Protein AF-A0A965PFV7-F1 (afdb_monomer)

Nearest PDB structures (foldseek):
  6iml-assembly1_A  TM=6.239E-01  e=1.309E-08  African swine fever virus
  3gde-assembly1_A  TM=6.828E-01  e=1.307E-04  Archaeoglobus fulgidus
  8w8e-assembly1_a  TM=5.952E-01  e=4.628E-03  Homo sapiens
  3s24-assembly4_D  TM=5.416E-01  e=4.337E-03  Homo sapiens
  7rpx-assembly1_E  TM=5.893E-01  e=1.306E-02  Saccharolobus solfataricus

Solvent-accessible surface area (backbone atoms only — not comparable to full-atom values): 10091 Å² total; per-residue (Å²): 130,90,64,82,32,76,62,31,58,31,81,46,93,63,64,78,74,38,78,93,38,67,87,36,51,34,28,73,27,70,46,44,45,54,38,38,34,34,65,79,80,70,46,37,20,28,67,79,71,44,78,31,94,59,28,69,61,49,50,73,55,50,76,77,55,74,56,79,45,43,27,42,32,29,32,34,35,31,78,77,36,76,64,18,36,69,16,38,30,39,70,50,51,39,28,93,93,60,72,47,35,40,74,63,37,46,64,45,47,61,88,41,52,61,57,55,95,76,51,62,56,66,36,66,26,16,64,42,81,56,60,63,94,45,43,69,62,54,49,54,49,38,58,61,65,28,76,84,45,66,51,52,41,36,35,34,39,32,49,75,41,51,71,54,62,31,82,45,75,90,56,60,25,84,67,24,30,32,44,67,69,128

pLDDT: mean 94.22, std 6.54, range [44.97, 98.62]

Radius of gyration: 15.33 Å; Cα contacts (8 Å, |Δi|>4): 385; chains: 1; bounding box: 36×34×39 Å

Structure (mmCIF, N/CA/C/O backbone):
data_AF-A0A965PFV7-F1
#
_entry.id   AF-A0A965PFV7-F1
#
loop_
_atom_site.group_PDB
_atom_site.id
_atom_site.type_symbol
_atom_site.label_atom_id
_atom_site.label_alt_id
_atom_site.label_comp_id
_atom_site.label_asym_id
_atom_site.label_entity_id
_atom_site.label_seq_id
_atom_site.pdbx_PDB_ins_code
_atom_site.Cartn_x
_atom_site.Cartn_y
_atom_site.Cartn_z
_atom_site.occupancy
_atom_site.B_iso_or_equiv
_atom_site.auth_seq_id
_atom_site.auth_comp_id
_atom_site.auth_asym_id
_atom_site.auth_atom_id
_atom_site.pdbx_PDB_model_num
ATOM 1 N N . MET A 1 1 ? -6.241 -18.961 19.028 1.00 44.97 1 MET A N 1
ATOM 2 C CA . MET A 1 1 ? -6.725 -17.889 18.129 1.00 44.97 1 MET A CA 1
ATOM 3 C C . MET A 1 1 ? -5.717 -17.769 16.989 1.00 44.97 1 MET A C 1
ATOM 5 O O . MET A 1 1 ? -4.533 -17.680 17.291 1.00 44.97 1 MET A O 1
ATOM 9 N N . LYS A 1 2 ? -6.118 -17.883 15.713 1.00 55.16 2 LYS A N 1
ATOM 10 C CA . LYS A 1 2 ? -5.177 -17.679 14.594 1.00 55.16 2 LYS A CA 1
ATOM 11 C C . LYS A 1 2 ? -4.779 -16.201 14.584 1.00 55.16 2 LYS A C 1
ATOM 13 O O . LYS A 1 2 ? -5.649 -15.350 14.452 1.00 55.16 2 LYS A O 1
ATOM 18 N N . SER A 1 3 ? -3.496 -15.910 14.784 1.00 67.50 3 SER A N 1
ATOM 19 C CA . SER A 1 3 ? -2.966 -14.553 14.655 1.00 67.50 3 SER A CA 1
ATOM 20 C C . SER A 1 3 ? -2.704 -14.284 13.175 1.00 67.50 3 SER A C 1
ATOM 22 O O . SER A 1 3 ? -1.904 -14.993 12.560 1.00 67.50 3 SER A O 1
ATOM 24 N N . TYR A 1 4 ? -3.418 -13.319 12.596 1.00 81.25 4 TYR A N 1
ATOM 25 C CA . TYR A 1 4 ? -3.224 -12.883 11.216 1.00 81.25 4 TYR A CA 1
ATOM 26 C C . TYR A 1 4 ? -2.336 -11.641 11.217 1.00 81.25 4 TYR A C 1
ATOM 28 O O . TYR A 1 4 ? -2.716 -10.606 11.762 1.00 81.25 4 TYR A O 1
ATOM 36 N N . TYR A 1 5 ? -1.153 -11.748 10.616 1.00 91.31 5 TYR A N 1
ATOM 37 C CA . TYR A 1 5 ? -0.241 -10.622 10.438 1.00 91.31 5 TYR A CA 1
ATOM 38 C C . TYR A 1 5 ? -0.268 -10.134 8.982 1.00 91.31 5 TYR A C 1
ATOM 40 O O . TYR A 1 5 ? -0.473 -10.951 8.073 1.00 91.31 5 TYR A O 1
ATOM 48 N N . PRO A 1 6 ? 0.008 -8.836 8.742 1.00 93.56 6 PRO A N 1
ATOM 49 C CA . PRO A 1 6 ? 0.091 -8.302 7.390 1.00 93.56 6 PRO A CA 1
ATOM 50 C C . PRO A 1 6 ? 1.177 -9.013 6.575 1.00 93.56 6 PRO A C 1
ATOM 52 O O . PRO A 1 6 ? 2.238 -9.376 7.099 1.00 93.56 6 PRO A O 1
ATOM 55 N N . ALA A 1 7 ? 0.919 -9.162 5.278 1.00 93.81 7 ALA A N 1
ATOM 56 C CA . ALA A 1 7 ? 1.841 -9.705 4.294 1.00 93.81 7 ALA A CA 1
ATOM 57 C C . ALA A 1 7 ? 3.144 -8.898 4.234 1.00 93.81 7 ALA A C 1
ATOM 59 O O . ALA A 1 7 ? 3.176 -7.677 4.426 1.00 93.81 7 ALA A O 1
ATOM 60 N N . ARG A 1 8 ? 4.246 -9.589 3.934 1.00 93.12 8 ARG A N 1
ATOM 61 C CA . ARG A 1 8 ? 5.587 -8.994 3.934 1.00 93.12 8 ARG A CA 1
ATOM 62 C C . ARG A 1 8 ? 6.316 -9.321 2.644 1.00 93.12 8 ARG A C 1
ATOM 64 O O . ARG A 1 8 ? 6.708 -10.469 2.476 1.00 93.12 8 ARG A O 1
ATOM 71 N N . PRO A 1 9 ? 6.569 -8.344 1.763 1.00 95.25 9 PRO A N 1
ATOM 72 C CA . PRO A 1 9 ? 7.237 -8.646 0.512 1.00 95.25 9 PRO A CA 1
ATOM 73 C C . PRO A 1 9 ? 8.691 -9.089 0.726 1.00 95.25 9 PRO A C 1
ATOM 75 O O . PRO A 1 9 ? 9.444 -8.466 1.498 1.00 95.25 9 PRO A O 1
ATOM 78 N N . VAL A 1 10 ? 9.091 -10.138 0.009 1.00 96.44 10 VAL A N 1
ATOM 79 C CA . VAL A 1 10 ? 10.487 -10.579 -0.118 1.00 96.44 10 VAL A CA 1
ATOM 80 C C . VAL A 1 10 ? 11.266 -9.619 -1.027 1.00 96.44 10 VAL A C 1
ATOM 82 O O . VAL A 1 10 ? 10.674 -8.867 -1.797 1.00 96.44 10 VAL A O 1
ATOM 85 N N . GLY A 1 11 ? 12.594 -9.563 -0.895 1.00 96.88 11 GLY A N 1
ATOM 86 C CA . GLY A 1 11 ? 13.428 -8.792 -1.823 1.00 96.88 11 GLY A CA 1
ATOM 87 C C . GLY A 1 11 ? 13.307 -9.336 -3.247 1.00 96.88 11 GLY A C 1
ATOM 88 O O . GLY A 1 11 ? 13.356 -10.546 -3.445 1.00 96.88 11 GLY A O 1
ATOM 89 N N . ALA A 1 12 ? 13.126 -8.447 -4.218 1.00 97.25 12 ALA A N 1
ATOM 90 C CA . ALA A 1 12 ? 13.073 -8.803 -5.627 1.00 97.25 12 ALA A CA 1
ATOM 91 C C . ALA A 1 12 ? 14.474 -9.142 -6.164 1.00 97.25 12 ALA A C 1
ATOM 93 O O . ALA A 1 12 ? 15.429 -8.418 -5.890 1.00 97.25 12 ALA A O 1
ATOM 94 N N . ALA A 1 13 ? 14.581 -10.221 -6.946 1.00 95.25 13 ALA A N 1
ATOM 95 C CA . ALA A 1 13 ? 15.816 -10.593 -7.647 1.00 95.25 13 ALA A CA 1
ATOM 96 C C . ALA A 1 13 ? 16.021 -9.803 -8.953 1.00 95.25 13 ALA A C 1
ATOM 98 O O . ALA A 1 13 ? 17.146 -9.605 -9.398 1.00 95.25 13 ALA A O 1
ATOM 99 N N . GLU A 1 14 ? 14.925 -9.331 -9.545 1.00 96.69 14 GLU A N 1
ATOM 100 C CA . GLU A 1 14 ? 14.906 -8.569 -10.791 1.00 96.69 14 GLU A CA 1
ATOM 101 C C . GLU A 1 14 ? 14.213 -7.220 -10.602 1.00 96.69 14 GLU A C 1
ATOM 103 O O . GLU A 1 14 ? 13.389 -7.051 -9.695 1.00 96.69 14 GLU A O 1
ATOM 108 N N . ALA A 1 15 ? 14.528 -6.271 -11.483 1.00 97.00 15 ALA A N 1
ATOM 109 C CA . ALA A 1 15 ? 13.918 -4.952 -11.466 1.00 97.00 15 ALA A CA 1
ATOM 110 C C . ALA A 1 15 ? 12.423 -5.004 -11.854 1.00 97.00 15 ALA A C 1
ATOM 112 O O . ALA A 1 15 ? 12.032 -5.853 -12.651 1.00 97.00 15 ALA A O 1
ATOM 113 N N . PRO A 1 1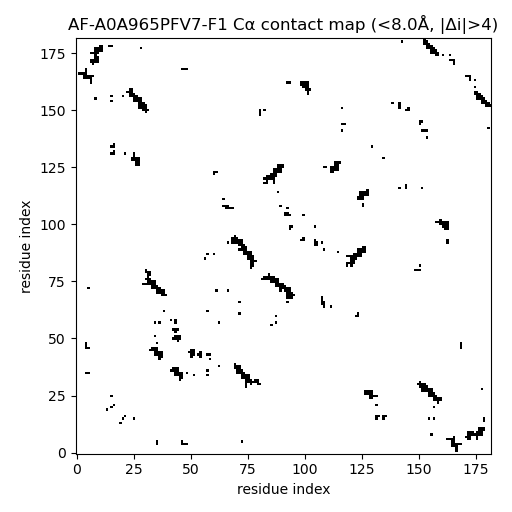6 ? 11.580 -4.067 -11.382 1.00 97.50 16 PRO A N 1
ATOM 114 C CA . PRO A 1 16 ? 10.126 -4.111 -11.601 1.00 97.50 16 PRO A CA 1
ATOM 115 C C . PRO A 1 16 ? 9.688 -4.009 -13.064 1.00 97.50 16 PRO A C 1
ATOM 117 O O . PRO A 1 16 ? 8.586 -4.419 -13.399 1.00 97.50 16 PRO A O 1
ATOM 120 N N . TRP A 1 17 ? 10.538 -3.457 -13.931 1.00 97.31 17 TRP A N 1
ATOM 121 C CA . TRP A 1 17 ? 10.307 -3.364 -15.376 1.00 97.31 17 TRP A CA 1
ATOM 122 C C . TRP A 1 17 ? 10.808 -4.589 -16.156 1.00 97.31 17 TRP A C 1
ATOM 124 O O . TRP A 1 17 ? 10.863 -4.530 -17.383 1.00 97.31 17 TRP A O 1
ATOM 134 N N . SER A 1 18 ? 11.241 -5.664 -15.489 1.00 97.56 18 SER A N 1
ATOM 135 C CA . SER A 1 18 ? 11.580 -6.913 -16.176 1.00 97.56 18 SER A CA 1
ATOM 136 C C . SER A 1 18 ? 10.322 -7.680 -16.595 1.00 97.56 18 SER A C 1
ATOM 138 O O . SER A 1 18 ? 9.226 -7.452 -16.068 1.00 97.56 18 SER A O 1
ATOM 140 N N . GLU A 1 19 ? 10.489 -8.604 -17.544 1.00 96.62 19 GLU A N 1
ATOM 141 C CA . GLU A 1 19 ? 9.408 -9.458 -18.055 1.00 96.62 19 GLU A CA 1
ATOM 142 C C . GLU A 1 19 ? 8.779 -10.321 -16.954 1.00 96.62 19 GLU A C 1
ATOM 144 O O . GLU A 1 19 ? 7.576 -10.575 -16.985 1.00 96.62 19 GLU A O 1
ATOM 149 N N . THR A 1 20 ? 9.559 -10.684 -15.927 1.00 96.94 20 THR A N 1
ATOM 150 C CA . THR A 1 20 ? 9.106 -11.435 -14.745 1.00 96.94 20 THR A CA 1
ATOM 151 C C . THR A 1 20 ? 7.887 -10.802 -14.067 1.00 96.94 20 THR A C 1
ATOM 153 O O . THR A 1 20 ? 7.053 -11.522 -13.512 1.00 96.94 20 THR A O 1
ATOM 156 N N . TYR A 1 21 ? 7.746 -9.472 -14.134 1.00 97.44 21 TYR A N 1
ATOM 157 C CA . TYR A 1 21 ? 6.660 -8.731 -13.485 1.00 97.44 21 TYR A CA 1
ATOM 158 C C . TYR A 1 21 ? 5.613 -8.156 -14.449 1.00 97.44 21 TYR A C 1
ATOM 160 O O . TYR A 1 21 ? 4.754 -7.405 -13.989 1.00 97.44 21 TYR A O 1
ATOM 168 N N . ASN A 1 22 ? 5.637 -8.493 -15.747 1.00 94.94 22 ASN A N 1
ATOM 169 C CA . ASN A 1 22 ? 4.693 -7.938 -16.737 1.00 94.94 22 ASN A CA 1
ATOM 170 C C . ASN A 1 22 ? 3.220 -8.101 -16.325 1.00 94.94 22 ASN A C 1
ATOM 172 O O . ASN A 1 22 ? 2.435 -7.166 -16.454 1.00 94.94 22 ASN A O 1
ATOM 176 N N . GLU A 1 23 ? 2.871 -9.267 -15.780 1.00 95.56 23 GLU A N 1
ATOM 177 C CA . GLU A 1 23 ? 1.499 -9.616 -15.380 1.00 95.56 23 GLU A CA 1
ATOM 178 C C . GLU A 1 23 ? 1.213 -9.363 -13.890 1.00 95.56 23 GLU A C 1
ATOM 180 O O . GLU A 1 23 ? 0.166 -9.743 -13.365 1.00 95.56 23 GLU A O 1
ATOM 185 N N . TRP A 1 24 ? 2.152 -8.755 -13.162 1.00 97.88 24 TRP A N 1
ATOM 186 C CA . TRP A 1 24 ? 1.990 -8.486 -11.736 1.00 97.88 24 TRP A CA 1
ATOM 187 C C . TRP A 1 24 ? 1.401 -7.093 -11.530 1.00 97.88 24 TRP A C 1
ATOM 189 O O . TRP A 1 24 ? 1.600 -6.168 -12.319 1.00 97.88 24 TRP A O 1
ATOM 199 N N . ALA A 1 25 ? 0.696 -6.903 -10.420 1.00 97.81 25 ALA A N 1
ATOM 200 C CA . ALA A 1 25 ? 0.342 -5.564 -9.989 1.00 97.81 25 ALA A CA 1
ATOM 201 C C . ALA A 1 25 ? 1.573 -4.875 -9.403 1.00 97.81 25 ALA A C 1
ATOM 203 O O . ALA A 1 25 ? 2.255 -5.442 -8.551 1.00 97.81 25 ALA A O 1
ATOM 204 N N . ILE A 1 26 ? 1.844 -3.651 -9.849 1.00 98.31 26 ILE A N 1
ATOM 205 C CA . ILE A 1 26 ? 3.011 -2.886 -9.416 1.00 98.31 26 ILE A CA 1
ATOM 206 C C . ILE A 1 26 ? 2.529 -1.584 -8.790 1.00 98.31 26 ILE A C 1
ATOM 208 O O . ILE A 1 26 ? 1.745 -0.841 -9.380 1.00 98.31 26 ILE A O 1
ATOM 212 N N . GLU A 1 27 ? 2.992 -1.337 -7.575 1.00 98.12 27 GLU A N 1
ATOM 213 C CA . GLU A 1 27 ? 2.626 -0.206 -6.730 1.00 98.12 27 GLU A CA 1
ATOM 214 C C . GLU A 1 27 ? 3.898 0.525 -6.284 1.00 98.12 27 GLU A C 1
ATOM 216 O O . GLU A 1 27 ? 4.944 -0.115 -6.105 1.00 98.12 27 GLU A O 1
ATOM 221 N N . PRO A 1 28 ? 3.852 1.848 -6.062 1.00 97.56 28 PRO A N 1
ATOM 222 C CA . PRO A 1 28 ? 4.952 2.531 -5.412 1.00 97.56 28 PRO A CA 1
ATOM 223 C C . PRO A 1 28 ? 5.051 2.091 -3.944 1.00 97.56 28 PRO A C 1
ATOM 225 O O . PRO A 1 28 ? 4.066 1.770 -3.283 1.00 97.56 28 PRO A O 1
ATOM 228 N N . LYS A 1 29 ? 6.269 2.062 -3.411 1.00 97.50 29 LYS A N 1
ATOM 229 C CA . LYS A 1 29 ? 6.542 1.671 -2.030 1.00 97.50 29 LYS A CA 1
ATOM 230 C C . LYS A 1 29 ? 6.717 2.921 -1.179 1.00 97.50 29 LYS A C 1
ATOM 232 O O . LYS A 1 29 ? 7.755 3.569 -1.250 1.00 97.50 29 LYS A O 1
ATOM 237 N N . ALA A 1 30 ? 5.720 3.255 -0.367 1.00 96.75 30 ALA A N 1
ATOM 238 C CA . ALA A 1 30 ? 5.824 4.361 0.582 1.00 96.75 30 ALA A CA 1
ATOM 239 C C . ALA A 1 30 ? 6.719 3.993 1.780 1.00 96.75 30 ALA A C 1
ATOM 241 O O . ALA A 1 30 ? 6.659 2.873 2.289 1.00 96.75 30 ALA A O 1
ATOM 242 N N . ASN A 1 31 ? 7.515 4.951 2.257 1.00 95.88 31 ASN A N 1
ATOM 243 C CA . ASN A 1 31 ? 8.363 4.836 3.446 1.00 95.88 31 ASN A CA 1
ATOM 244 C C . ASN A 1 31 ? 7.591 5.262 4.710 1.00 95.88 31 ASN A C 1
ATOM 246 O O . ASN A 1 31 ? 7.954 6.210 5.411 1.00 95.88 31 ASN A O 1
ATOM 250 N N . GLY A 1 32 ? 6.481 4.575 4.970 1.00 96.12 32 GLY A N 1
ATOM 251 C CA . GLY A 1 32 ? 5.621 4.801 6.126 1.00 96.12 32 GLY A CA 1
ATOM 252 C C . GLY A 1 32 ? 5.925 3.879 7.307 1.00 96.12 32 GLY A C 1
ATOM 253 O O . GLY A 1 32 ? 6.939 3.167 7.376 1.00 96.12 32 GLY A O 1
ATOM 254 N N . TRP A 1 33 ? 5.034 3.926 8.293 1.00 97.19 33 TRP A N 1
ATOM 255 C CA . TRP A 1 33 ? 4.893 2.885 9.301 1.00 97.19 33 TRP A CA 1
ATOM 256 C C . TRP A 1 33 ? 3.707 1.995 8.950 1.00 97.19 33 TRP A C 1
ATOM 258 O O . TRP A 1 33 ? 2.572 2.452 8.873 1.00 97.19 33 TRP A O 1
ATOM 268 N N . ARG A 1 34 ? 3.966 0.698 8.818 1.00 96.94 34 ARG A N 1
ATOM 269 C CA . ARG A 1 34 ? 2.939 -0.296 8.519 1.00 96.94 34 ARG A CA 1
ATOM 270 C C . ARG A 1 34 ? 1.900 -0.409 9.642 1.00 96.94 34 ARG A C 1
ATOM 272 O O . ARG A 1 34 ? 2.259 -0.766 10.772 1.00 96.94 34 ARG A O 1
ATOM 279 N N . GLY A 1 35 ? 0.636 -0.184 9.298 1.00 96.88 35 GLY A N 1
ATOM 280 C CA . GLY A 1 35 ? -0.538 -0.379 10.144 1.00 96.88 35 GLY A CA 1
ATOM 281 C C . GLY A 1 35 ? -1.409 -1.543 9.663 1.00 96.88 35 GLY A C 1
ATOM 282 O O . GLY A 1 35 ? -1.443 -1.862 8.477 1.00 96.88 35 GLY A O 1
ATOM 283 N N . TRP A 1 36 ? -2.089 -2.190 10.607 1.00 96.38 36 TRP A N 1
ATOM 284 C CA . TRP A 1 36 ? -2.973 -3.331 10.380 1.00 96.38 36 TRP A CA 1
ATOM 285 C C . TRP A 1 36 ? -4.243 -3.165 11.209 1.00 96.38 36 TRP A C 1
ATOM 287 O O . TRP A 1 36 ? -4.196 -3.264 12.434 1.00 96.38 36 TRP A O 1
ATOM 297 N N . PHE A 1 37 ? -5.360 -2.848 10.564 1.00 96.56 37 PHE A N 1
ATOM 298 C CA . PHE A 1 37 ? -6.605 -2.512 11.247 1.00 96.56 37 PHE A CA 1
ATOM 299 C C . PHE A 1 37 ? -7.603 -3.661 11.168 1.00 96.56 37 PHE A C 1
ATOM 301 O O . PHE A 1 37 ? -8.002 -4.035 10.071 1.00 96.56 37 PHE A O 1
ATOM 308 N N . ASP A 1 38 ? -8.012 -4.207 12.311 1.00 95.12 38 ASP A N 1
ATOM 309 C CA . ASP A 1 38 ? -9.105 -5.175 12.403 1.00 95.12 38 ASP A CA 1
ATOM 310 C C . ASP A 1 38 ? -10.425 -4.425 12.601 1.00 95.12 38 ASP A C 1
ATOM 312 O O . ASP A 1 38 ? -10.722 -3.957 13.702 1.00 95.12 38 ASP A O 1
ATOM 316 N N . GLN A 1 39 ? -11.214 -4.307 11.533 1.00 94.50 39 GLN A N 1
ATOM 317 C CA . GLN A 1 39 ? -12.501 -3.613 11.558 1.00 94.50 39 GLN A CA 1
ATOM 318 C C . GLN A 1 39 ? -13.526 -4.323 12.446 1.00 94.50 39 GLN A C 1
ATOM 320 O O . GLN A 1 39 ? -14.400 -3.668 13.006 1.00 94.50 39 GLN A O 1
ATOM 325 N N . LYS A 1 40 ? -13.429 -5.652 12.588 1.00 93.06 40 LYS A N 1
ATOM 326 C CA . LYS A 1 40 ? -14.391 -6.440 13.369 1.00 93.06 40 LYS A CA 1
ATOM 327 C C . LYS A 1 40 ? -14.210 -6.210 14.864 1.00 93.06 40 LYS A C 1
ATOM 329 O O . LYS A 1 40 ? -15.186 -6.011 15.576 1.00 93.06 40 LYS A O 1
ATOM 334 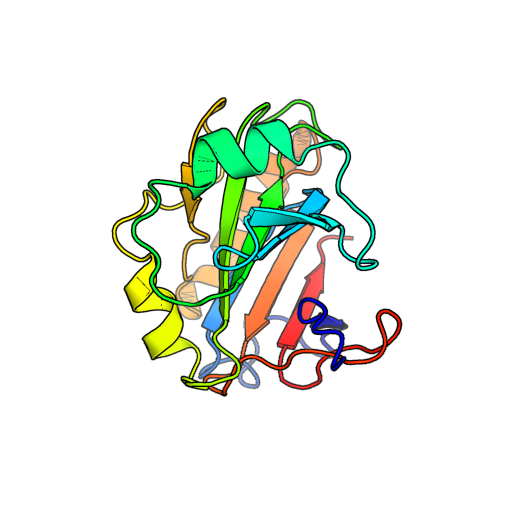N N . GLU A 1 41 ? -12.965 -6.269 15.325 1.00 91.62 41 GLU A N 1
ATOM 335 C CA . GLU A 1 41 ? -12.640 -6.080 16.744 1.00 91.62 41 GLU A CA 1
ATOM 336 C C . GLU A 1 41 ? -12.478 -4.597 17.100 1.00 91.62 41 GLU A C 1
ATOM 338 O O . GLU A 1 41 ? -12.448 -4.244 18.275 1.00 91.62 41 GLU A O 1
ATOM 343 N N . GLY A 1 42 ? -12.337 -3.729 16.092 1.00 91.38 42 GLY A N 1
ATOM 344 C CA . GLY A 1 42 ? -11.996 -2.330 16.293 1.00 91.38 42 GLY A CA 1
ATOM 345 C C . GLY A 1 42 ? -10.655 -2.212 17.007 1.00 91.38 42 GLY A C 1
ATOM 346 O O . GLY A 1 42 ? -10.577 -1.577 18.052 1.00 91.38 42 GLY A O 1
ATOM 347 N N . ILE A 1 43 ? -9.605 -2.854 16.481 1.00 93.75 43 ILE A N 1
ATOM 348 C CA . ILE A 1 43 ? -8.246 -2.791 17.041 1.00 93.75 43 ILE A CA 1
ATOM 349 C C . ILE A 1 43 ? -7.241 -2.521 15.923 1.00 93.75 43 ILE A C 1
ATOM 351 O O . ILE A 1 43 ? -7.259 -3.162 14.873 1.00 93.75 43 ILE A O 1
ATOM 355 N N . ALA A 1 44 ? -6.323 -1.587 16.170 1.00 96.00 44 ALA A N 1
ATOM 356 C CA . ALA A 1 44 ? -5.240 -1.266 15.253 1.00 96.00 44 ALA A CA 1
ATOM 357 C C . ALA A 1 44 ? -3.898 -1.796 15.774 1.00 96.00 44 ALA A C 1
ATOM 359 O O . ALA A 1 44 ? -3.461 -1.480 16.885 1.00 96.00 44 ALA A O 1
ATOM 360 N N . TYR A 1 45 ? -3.219 -2.573 14.940 1.00 95.69 45 TYR A N 1
ATOM 361 C CA . TYR A 1 45 ? -1.938 -3.194 15.230 1.00 95.69 45 TYR A CA 1
ATOM 362 C C . TYR A 1 45 ? -0.827 -2.613 14.356 1.00 95.69 45 TYR A C 1
ATOM 364 O O . TYR A 1 45 ? -1.048 -2.116 13.253 1.00 95.69 45 TYR A O 1
ATOM 372 N N . ASN A 1 46 ? 0.407 -2.707 14.839 1.00 94.62 46 ASN A N 1
ATOM 373 C CA . ASN A 1 46 ? 1.595 -2.511 14.019 1.00 94.62 46 ASN A CA 1
ATOM 374 C C . ASN A 1 46 ? 1.971 -3.811 13.287 1.00 94.62 46 ASN A C 1
ATOM 376 O O . ASN A 1 46 ? 1.428 -4.887 13.543 1.00 94.62 46 ASN A O 1
ATOM 380 N N . ARG A 1 47 ? 2.998 -3.748 12.434 1.00 91.44 47 ARG A N 1
ATOM 381 C CA . ARG A 1 47 ? 3.525 -4.920 11.705 1.00 91.44 47 ARG A CA 1
ATOM 382 C C . ARG A 1 47 ? 3.939 -6.127 12.561 1.00 91.44 47 ARG A C 1
ATOM 384 O O . ARG A 1 47 ? 4.194 -7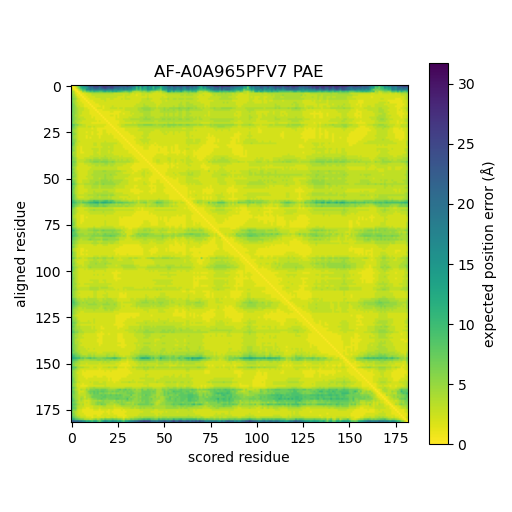.187 11.994 1.00 91.44 47 ARG A O 1
ATOM 391 N N . HIS A 1 48 ? 4.114 -5.981 13.875 1.00 90.81 48 HIS A N 1
ATOM 392 C CA . HIS A 1 48 ? 4.484 -7.065 14.799 1.00 90.81 48 HIS A CA 1
ATOM 393 C C . HIS A 1 48 ? 3.263 -7.640 15.539 1.00 90.81 48 HIS A C 1
ATOM 395 O O . HIS A 1 48 ? 3.438 -8.479 16.418 1.00 90.81 48 HIS A O 1
ATOM 401 N N . GLY A 1 49 ? 2.047 -7.185 15.210 1.00 90.56 49 GLY A N 1
ATOM 402 C CA . GLY A 1 49 ? 0.796 -7.565 15.875 1.00 90.56 49 GLY A CA 1
ATOM 403 C C . GLY A 1 49 ? 0.655 -7.026 17.296 1.00 90.56 49 GLY A C 1
ATOM 404 O O . GLY A 1 49 ? -0.137 -7.547 18.072 1.00 90.56 49 GLY A O 1
ATOM 405 N N . LYS A 1 50 ? 1.427 -5.997 17.663 1.00 93.06 50 LYS A N 1
ATOM 406 C CA . LYS A 1 50 ? 1.211 -5.241 18.906 1.00 93.06 50 LYS A CA 1
ATOM 407 C C . LYS A 1 50 ? 0.279 -4.071 18.617 1.00 93.06 50 LYS A C 1
ATOM 409 O O . LYS A 1 50 ? 0.292 -3.578 17.492 1.00 93.06 50 LYS A O 1
ATOM 414 N N . ILE A 1 51 ? -0.463 -3.596 19.617 1.00 95.12 51 ILE A N 1
ATOM 415 C CA . ILE A 1 51 ? -1.289 -2.384 19.483 1.00 95.12 51 ILE A CA 1
ATOM 416 C C . ILE A 1 51 ? -0.415 -1.233 18.966 1.00 95.12 51 ILE A C 1
ATOM 418 O O . ILE A 1 51 ? 0.687 -0.998 19.472 1.00 95.12 51 ILE A O 1
ATOM 422 N N . ALA A 1 52 ? -0.875 -0.560 17.913 1.00 95.25 52 ALA A N 1
ATOM 423 C CA . ALA A 1 52 ? -0.153 0.553 17.314 1.00 95.25 52 ALA A CA 1
ATOM 424 C C . ALA A 1 52 ? -0.279 1.814 18.181 1.00 95.25 52 ALA A C 1
ATOM 426 O O . ALA A 1 52 ? -1.374 2.185 18.592 1.00 95.25 52 ALA A O 1
ATOM 427 N N . SER A 1 53 ? 0.821 2.545 18.374 1.00 95.69 53 SER A N 1
ATOM 428 C CA . SER A 1 53 ? 0.800 3.890 18.981 1.00 95.69 53 SER A CA 1
ATOM 429 C C . SER A 1 53 ? -0.070 4.876 18.195 1.00 95.69 53 SER A C 1
ATOM 431 O O . SER A 1 53 ? -0.629 5.809 18.756 1.00 95.69 53 SER A O 1
ATOM 433 N N . ASN A 1 54 ? -0.198 4.651 16.888 1.00 95.38 54 ASN A N 1
ATOM 434 C CA . ASN A 1 54 ? -0.980 5.462 15.961 1.00 95.38 54 ASN A CA 1
ATOM 435 C C . ASN A 1 54 ? -2.411 4.93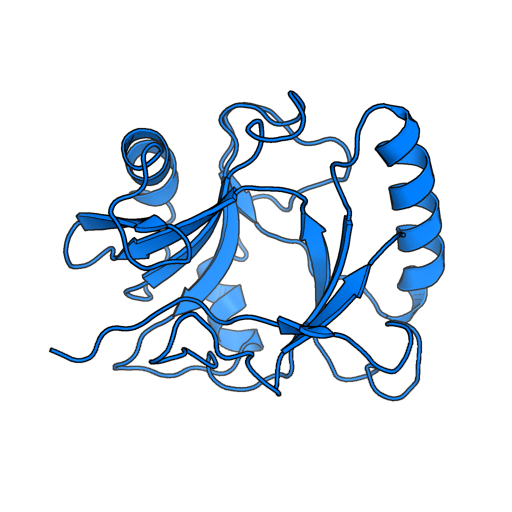4 15.774 1.00 95.38 54 ASN A C 1
ATOM 437 O O . ASN A 1 54 ? -3.088 5.347 14.834 1.00 95.38 54 ASN A O 1
ATOM 441 N N . ALA A 1 55 ? -2.876 4.030 16.644 1.00 96.31 55 ALA A N 1
ATOM 442 C CA . ALA A 1 55 ? -4.220 3.477 16.556 1.00 96.31 55 ALA A CA 1
ATOM 443 C C . ALA A 1 55 ? -5.313 4.559 16.457 1.00 96.31 55 ALA A C 1
ATOM 445 O O . ALA A 1 55 ? -6.130 4.430 15.549 1.00 96.31 55 ALA A O 1
ATOM 446 N N . PRO A 1 56 ? -5.310 5.656 17.252 1.00 96.31 56 PRO A N 1
ATOM 447 C CA . PRO A 1 56 ? -6.326 6.708 17.131 1.00 96.31 56 PRO A CA 1
ATOM 448 C C . PRO A 1 56 ? -6.462 7.281 15.714 1.00 96.31 56 PRO A C 1
ATOM 450 O O . PRO A 1 56 ? -7.574 7.394 15.208 1.00 96.31 56 PRO A O 1
ATOM 453 N N . LEU A 1 57 ? -5.338 7.548 15.039 1.00 96.94 57 LEU A N 1
ATOM 454 C CA . LEU A 1 57 ? -5.333 8.042 13.658 1.00 96.94 57 LEU A CA 1
ATOM 455 C C . LEU A 1 57 ? -5.894 6.998 12.680 1.00 96.94 57 LEU A C 1
ATOM 457 O O . LEU A 1 57 ? -6.619 7.346 11.751 1.00 96.94 57 LEU A O 1
ATOM 461 N N . MET A 1 58 ? -5.570 5.716 12.888 1.00 97.44 58 MET A N 1
ATOM 462 C CA . MET A 1 58 ? -6.119 4.625 12.080 1.00 97.44 58 MET A CA 1
ATOM 463 C C . MET A 1 58 ? -7.636 4.536 12.216 1.00 97.44 58 MET A C 1
ATOM 465 O O . MET A 1 58 ? -8.310 4.473 11.196 1.00 97.44 58 MET A O 1
ATOM 469 N N . PHE A 1 59 ? -8.179 4.598 13.433 1.00 95.75 59 PHE A N 1
ATOM 470 C CA . PHE A 1 59 ? -9.631 4.640 13.629 1.00 95.75 59 PHE A CA 1
ATOM 471 C C . PHE A 1 59 ? -10.256 5.846 12.932 1.00 95.75 59 PHE A C 1
ATOM 473 O O . PHE A 1 59 ? -11.192 5.680 12.157 1.00 95.75 59 PHE A O 1
ATOM 480 N N . GLU A 1 60 ? -9.714 7.042 13.174 1.00 94.94 60 GLU A N 1
ATOM 481 C CA . GLU A 1 60 ? -10.240 8.295 12.631 1.00 94.94 60 GLU A CA 1
ATOM 482 C C . GLU A 1 60 ? -10.306 8.278 11.097 1.00 94.94 60 GLU A C 1
ATOM 484 O O . GLU A 1 60 ? -11.274 8.760 10.515 1.00 94.94 60 GLU A O 1
ATOM 489 N N . ARG A 1 61 ? -9.287 7.719 10.431 1.00 95.75 61 ARG A N 1
ATOM 490 C CA . ARG A 1 61 ? -9.217 7.679 8.964 1.00 95.75 61 ARG A CA 1
ATOM 491 C C . ARG A 1 61 ? -9.898 6.462 8.341 1.00 95.75 61 ARG A C 1
ATOM 493 O O . ARG A 1 61 ? -10.405 6.591 7.237 1.00 95.75 61 ARG A O 1
ATOM 500 N N . LEU A 1 62 ? -9.887 5.292 8.982 1.00 96.50 62 LEU A N 1
ATOM 501 C CA . LEU A 1 62 ? -10.324 4.037 8.351 1.00 96.50 62 LEU A CA 1
ATOM 502 C C . LEU A 1 62 ? -11.760 3.631 8.687 1.00 96.50 62 LEU A C 1
ATOM 504 O O . LEU A 1 62 ? -12.357 2.899 7.903 1.00 96.50 62 LEU A O 1
ATOM 508 N N . ALA A 1 63 ? -12.340 4.107 9.795 1.00 87.62 63 ALA A N 1
ATOM 509 C CA . ALA A 1 63 ? -13.676 3.680 10.227 1.00 87.62 63 ALA A CA 1
ATOM 510 C C . ALA A 1 63 ? -14.784 3.964 9.194 1.00 87.62 63 ALA A C 1
ATOM 512 O O . ALA A 1 63 ? -15.801 3.276 9.172 1.00 87.62 63 ALA A O 1
ATOM 513 N N . THR A 1 64 ? -14.590 4.961 8.328 1.00 83.00 64 THR A N 1
ATOM 514 C CA . THR A 1 64 ? -15.547 5.370 7.289 1.00 83.00 64 THR A CA 1
ATOM 515 C C . THR A 1 64 ? -15.062 5.069 5.870 1.00 83.00 64 THR A C 1
ATOM 517 O O . THR A 1 64 ? -15.677 5.519 4.908 1.00 83.00 64 THR A O 1
ATOM 520 N N . ALA A 1 65 ? -13.991 4.281 5.712 1.00 91.94 65 ALA A N 1
ATOM 521 C CA . ALA A 1 65 ? -13.380 4.013 4.408 1.00 91.94 65 ALA A CA 1
ATOM 522 C C . ALA A 1 65 ? -14.263 3.180 3.456 1.00 91.94 65 ALA A C 1
ATOM 524 O O . ALA A 1 65 ? -13.943 3.064 2.278 1.00 91.94 65 ALA A O 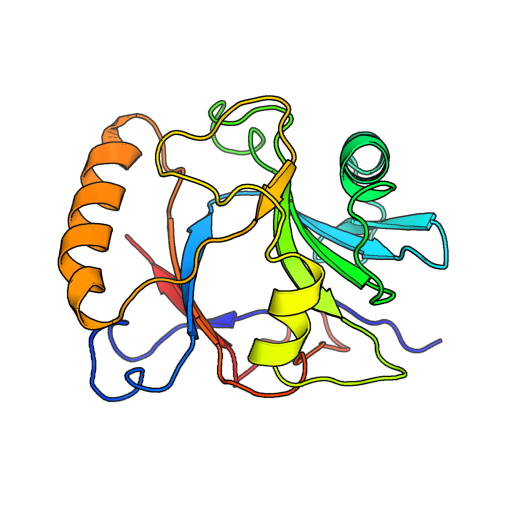1
ATOM 525 N N . GLY A 1 66 ? -15.349 2.569 3.948 1.00 92.94 66 GLY A N 1
ATOM 526 C CA . GLY A 1 66 ? -16.270 1.762 3.135 1.00 92.94 66 GLY A CA 1
ATOM 527 C C . GLY A 1 66 ? -15.716 0.400 2.689 1.00 92.94 66 GLY A C 1
ATOM 528 O O . GLY A 1 66 ? -16.379 -0.314 1.935 1.00 92.94 66 GLY A O 1
ATOM 529 N N . ILE A 1 67 ? -14.529 0.019 3.170 1.00 96.94 67 ILE A N 1
ATOM 530 C CA . ILE A 1 67 ? -13.877 -1.261 2.872 1.00 96.94 67 ILE A CA 1
ATOM 531 C C . ILE A 1 67 ? -14.611 -2.382 3.612 1.00 96.94 67 ILE A C 1
ATOM 533 O O . ILE A 1 67 ? -14.862 -2.280 4.811 1.00 96.94 67 ILE A O 1
ATOM 537 N N . LYS A 1 68 ? -14.952 -3.465 2.908 1.00 95.75 68 LYS A N 1
ATOM 538 C CA . LYS A 1 68 ? -15.798 -4.545 3.451 1.00 95.75 68 LYS A CA 1
ATOM 539 C C . LYS A 1 68 ? -14.993 -5.649 4.129 1.00 95.75 68 LYS A C 1
ATOM 541 O O . LYS A 1 68 ? -15.497 -6.297 5.040 1.00 95.75 68 LYS A O 1
ATOM 546 N N . SER A 1 69 ? -13.767 -5.876 3.672 1.00 96.56 69 SER A N 1
ATOM 547 C CA . SER A 1 69 ? -12.855 -6.869 4.232 1.00 96.56 69 SER A CA 1
ATOM 548 C C . SER A 1 69 ? -12.570 -6.603 5.707 1.00 96.56 69 SER A C 1
ATOM 550 O O . SER A 1 69 ? -12.341 -5.460 6.095 1.00 96.56 69 SER A O 1
ATOM 552 N N . ARG A 1 70 ? -12.502 -7.653 6.531 1.00 95.69 70 ARG A N 1
ATOM 553 C CA . ARG A 1 70 ? -12.237 -7.520 7.974 1.00 95.69 70 ARG A CA 1
ATOM 554 C C . ARG A 1 70 ? -10.987 -6.697 8.287 1.00 95.69 70 ARG A C 1
ATOM 556 O O . ARG A 1 70 ? -11.016 -5.886 9.206 1.00 95.69 70 ARG A O 1
ATOM 563 N N . PHE A 1 71 ? -9.895 -6.932 7.572 1.00 96.69 71 PHE A N 1
ATOM 564 C CA . PHE A 1 71 ? -8.628 -6.266 7.822 1.00 96.69 71 PHE A CA 1
ATOM 565 C C . PHE A 1 71 ? -8.321 -5.225 6.751 1.00 96.69 71 PHE A C 1
ATOM 567 O O . PHE A 1 71 ? -8.437 -5.504 5.557 1.00 96.69 71 PHE A O 1
ATOM 574 N N . ILE A 1 72 ? -7.861 -4.053 7.188 1.00 97.94 72 ILE A N 1
ATOM 575 C CA . ILE A 1 72 ? -7.303 -3.020 6.315 1.00 97.94 72 ILE A CA 1
ATOM 576 C C . ILE A 1 72 ? -5.799 -2.937 6.550 1.00 97.94 72 ILE A C 1
ATOM 578 O O . ILE A 1 72 ? -5.322 -2.807 7.681 1.00 97.94 72 ILE A O 1
ATOM 582 N N . ASP A 1 73 ? -5.061 -2.994 5.452 1.00 97.94 73 ASP A N 1
ATOM 583 C CA . ASP A 1 73 ? -3.615 -2.920 5.418 1.00 97.94 73 ASP A CA 1
ATOM 584 C C . ASP A 1 73 ? -3.187 -1.534 4.943 1.00 97.94 73 ASP A C 1
ATOM 586 O O . ASP A 1 73 ? -3.631 -1.078 3.885 1.00 97.94 73 ASP A O 1
ATOM 590 N N . CYS A 1 74 ? -2.339 -0.837 5.701 1.00 98.31 74 CYS A N 1
ATOM 591 C CA . CYS A 1 74 ? -2.022 0.556 5.390 1.00 98.31 74 CYS A CA 1
ATOM 592 C C . CYS A 1 74 ? -0.584 0.969 5.721 1.00 98.31 74 CYS A C 1
ATOM 594 O O . CYS A 1 74 ? 0.084 0.382 6.572 1.00 98.31 74 CYS A O 1
ATOM 596 N N . GLU A 1 75 ? -0.121 2.042 5.087 1.00 98.19 75 GLU A N 1
ATOM 597 C CA . GLU A 1 75 ? 1.074 2.787 5.485 1.00 98.19 75 GLU A CA 1
ATOM 598 C C . GLU A 1 75 ? 0.663 4.106 6.147 1.00 98.19 75 GLU A C 1
ATOM 600 O O . GLU A 1 75 ? -0.139 4.872 5.611 1.00 98.19 75 GLU A O 1
ATOM 605 N N . ILE A 1 76 ? 1.214 4.363 7.330 1.00 98.12 76 ILE A N 1
ATOM 606 C CA . ILE A 1 76 ? 1.009 5.584 8.108 1.00 98.12 76 ILE A CA 1
ATOM 607 C C . ILE A 1 76 ? 2.170 6.529 7.802 1.00 98.12 76 ILE A C 1
ATOM 609 O O . ILE A 1 76 ? 3.332 6.220 8.089 1.00 98.12 76 ILE A O 1
ATOM 613 N N . MET A 1 77 ? 1.858 7.675 7.209 1.00 97.75 77 MET A N 1
ATOM 614 C CA . MET A 1 77 ? 2.840 8.643 6.724 1.00 97.75 77 MET A CA 1
ATOM 615 C C . MET A 1 77 ? 3.183 9.683 7.803 1.00 97.75 77 MET A C 1
ATOM 617 O O . MET A 1 77 ? 2.521 9.773 8.837 1.00 97.75 77 MET A O 1
ATOM 621 N N . GLY A 1 78 ? 4.264 10.446 7.611 1.00 94.00 78 GLY A N 1
ATOM 622 C CA . GLY A 1 78 ? 4.695 11.470 8.575 1.00 94.00 78 GLY A CA 1
ATOM 623 C C . GLY A 1 78 ? 5.636 10.997 9.690 1.00 94.00 78 GLY A C 1
ATOM 624 O O . GLY A 1 78 ? 6.190 11.825 10.408 1.00 94.00 78 GLY A O 1
ATOM 625 N N . MET A 1 79 ? 5.811 9.681 9.864 1.00 91.75 79 MET A N 1
ATOM 626 C CA . MET A 1 79 ? 6.557 9.116 11.003 1.00 91.75 79 MET A CA 1
ATOM 627 C C . MET A 1 79 ? 8.073 9.028 10.783 1.00 91.75 79 MET A C 1
ATOM 629 O O . MET A 1 79 ? 8.833 8.998 11.748 1.00 91.75 79 MET A O 1
ATOM 633 N N . ARG A 1 80 ? 8.515 8.924 9.525 1.00 92.19 80 ARG A N 1
ATOM 634 C CA . ARG A 1 80 ? 9.941 8.877 9.144 1.00 92.19 80 ARG A CA 1
ATOM 635 C C . ARG A 1 80 ? 10.367 10.191 8.517 1.00 92.19 80 ARG A C 1
ATOM 637 O O . ARG A 1 80 ? 11.305 10.824 8.978 1.00 92.19 80 ARG A O 1
ATOM 644 N N . GLU A 1 81 ? 9.603 10.605 7.517 1.00 91.56 81 GLU A N 1
ATOM 645 C CA . GLU A 1 81 ? 9.681 11.917 6.893 1.00 91.56 81 GLU A CA 1
ATOM 646 C C . GLU A 1 81 ? 8.494 12.748 7.366 1.00 91.56 81 GLU A C 1
ATOM 648 O O . GLU A 1 81 ? 7.386 12.224 7.432 1.00 91.56 81 GLU A O 1
ATOM 653 N N . LYS A 1 82 ? 8.670 14.048 7.626 1.00 90.44 82 LYS A N 1
ATOM 654 C CA . LYS A 1 82 ? 7.556 14.935 8.032 1.00 90.44 82 LYS A CA 1
ATOM 655 C C . LYS A 1 82 ? 6.516 15.168 6.916 1.00 90.44 82 LYS A C 1
ATOM 657 O O . LYS A 1 82 ? 5.499 15.820 7.144 1.00 90.44 82 LYS A O 1
ATOM 662 N N . ARG A 1 83 ? 6.759 14.656 5.703 1.00 92.25 83 ARG A N 1
ATOM 663 C CA . ARG A 1 83 ? 5.858 14.755 4.544 1.00 92.25 83 ARG A CA 1
ATOM 664 C C . ARG A 1 83 ? 4.665 13.808 4.702 1.00 92.25 83 ARG A C 1
ATOM 666 O O . ARG A 1 83 ? 4.826 12.655 5.095 1.00 92.25 83 ARG A O 1
ATOM 673 N N . GLY A 1 84 ? 3.467 14.300 4.377 1.00 93.81 84 GLY A N 1
ATOM 674 C CA . GLY A 1 84 ? 2.224 13.536 4.526 1.00 93.81 84 GLY A CA 1
ATOM 675 C C . GLY A 1 84 ? 1.838 13.262 5.985 1.00 93.81 84 GLY A C 1
ATOM 676 O O . GLY A 1 84 ? 1.248 12.227 6.271 1.00 93.81 84 GLY A O 1
ATOM 677 N N . LEU A 1 85 ? 2.197 14.139 6.930 1.00 95.94 85 LEU A N 1
ATOM 678 C CA . LEU A 1 85 ? 1.803 13.974 8.332 1.00 95.94 85 LEU A CA 1
ATOM 679 C C . LEU A 1 85 ? 0.279 13.836 8.470 1.00 95.94 85 LEU A C 1
ATOM 681 O O . LEU A 1 85 ? -0.478 14.557 7.822 1.00 95.94 85 LEU A O 1
ATOM 685 N N . GLY A 1 86 ? -0.156 12.884 9.300 1.00 96.44 86 GLY A N 1
ATOM 686 C CA . GLY A 1 86 ? -1.575 12.588 9.515 1.00 96.44 86 GLY A CA 1
ATOM 687 C C . GLY A 1 86 ? -2.248 11.839 8.360 1.00 96.44 86 GLY A C 1
ATOM 688 O O . GLY A 1 86 ? -3.465 11.668 8.381 1.00 96.44 86 GLY A O 1
ATOM 689 N N . THR A 1 87 ? -1.489 11.397 7.354 1.00 97.88 87 THR A N 1
ATOM 690 C CA . THR A 1 87 ? -2.031 10.678 6.198 1.00 97.88 87 THR A CA 1
ATOM 691 C C . THR A 1 87 ? -1.868 9.173 6.338 1.00 97.88 87 THR A C 1
ATOM 693 O O . THR A 1 87 ? -0.812 8.677 6.737 1.00 97.88 87 THR A O 1
ATOM 696 N N . ILE A 1 88 ? -2.918 8.445 5.964 1.00 98.50 88 ILE A N 1
ATOM 697 C CA . ILE A 1 88 ? -2.913 6.990 5.823 1.00 98.50 88 ILE A CA 1
ATOM 698 C C . ILE A 1 88 ? -3.085 6.646 4.350 1.00 98.50 88 ILE A C 1
ATOM 700 O O . ILE A 1 88 ? -3.984 7.162 3.689 1.00 98.50 88 ILE A O 1
ATOM 704 N N . ILE A 1 89 ? -2.234 5.753 3.850 1.00 98.62 89 ILE A N 1
ATOM 705 C CA . ILE A 1 89 ? -2.357 5.173 2.516 1.00 98.62 89 ILE A CA 1
ATOM 706 C C . ILE A 1 89 ? -2.809 3.722 2.676 1.00 98.62 89 ILE A C 1
ATOM 708 O O . ILE A 1 89 ? -2.063 2.901 3.207 1.00 98.62 89 ILE A O 1
ATOM 712 N N . VAL A 1 90 ? -4.015 3.392 2.219 1.00 98.62 90 VAL A N 1
ATOM 713 C CA . VAL A 1 90 ? -4.491 2.008 2.110 1.00 98.62 90 VAL A CA 1
ATOM 714 C C . VAL A 1 90 ? -3.687 1.304 1.026 1.00 98.62 90 VAL A C 1
ATOM 716 O O . VAL A 1 90 ? -3.596 1.786 -0.105 1.00 98.62 90 VAL A O 1
ATOM 719 N N . ILE A 1 91 ? -3.087 0.171 1.372 1.00 98.38 91 ILE A N 1
ATOM 720 C CA . ILE A 1 91 ? -2.242 -0.609 0.461 1.00 98.38 91 ILE A CA 1
ATOM 721 C C . ILE A 1 91 ? -2.841 -1.973 0.129 1.00 98.38 91 ILE A C 1
ATOM 723 O O . ILE A 1 91 ? -2.427 -2.580 -0.853 1.00 98.38 91 ILE A O 1
ATOM 727 N N . ASP A 1 92 ? -3.771 -2.481 0.937 1.00 98.19 92 ASP A N 1
ATOM 728 C CA . ASP A 1 92 ? -4.535 -3.693 0.644 1.00 98.19 92 ASP A CA 1
ATOM 729 C C . ASP A 1 92 ? -5.708 -3.847 1.629 1.00 98.19 92 ASP A C 1
ATOM 731 O O . ASP A 1 92 ? -5.837 -3.105 2.606 1.00 98.19 92 ASP A O 1
ATOM 735 N N . ALA A 1 93 ? -6.530 -4.863 1.392 1.00 96.94 93 ALA A N 1
ATOM 736 C CA . ALA A 1 93 ? -7.606 -5.286 2.276 1.00 96.94 93 ALA A CA 1
ATOM 737 C C . ALA A 1 93 ? -7.599 -6.820 2.367 1.00 96.94 93 ALA A C 1
ATOM 739 O O . ALA A 1 93 ? -7.169 -7.484 1.427 1.00 96.94 93 ALA A O 1
ATOM 740 N N . PHE A 1 94 ? -8.019 -7.406 3.487 1.00 94.19 94 PHE A N 1
ATOM 741 C CA . PHE A 1 94 ? -7.976 -8.856 3.691 1.00 94.19 94 PHE A CA 1
ATOM 742 C C . PHE A 1 94 ? -9.163 -9.366 4.502 1.00 94.19 94 PHE A C 1
ATOM 744 O O . PHE A 1 94 ? -9.445 -8.880 5.596 1.00 94.19 94 PHE A O 1
ATOM 751 N N . ASP A 1 95 ? -9.813 -10.405 3.991 1.00 95.19 95 ASP A N 1
ATOM 752 C CA . ASP A 1 95 ? -10.829 -11.157 4.710 1.00 95.19 95 ASP A CA 1
ATOM 753 C C . ASP A 1 95 ? -10.435 -12.646 4.750 1.00 95.19 95 ASP A C 1
ATOM 755 O O . ASP A 1 95 ? -10.376 -13.282 3.693 1.00 95.19 95 ASP A O 1
ATOM 759 N N . PRO A 1 96 ? -10.128 -13.217 5.932 1.00 92.50 96 PRO A N 1
ATOM 760 C CA . PRO A 1 96 ? -9.795 -14.636 6.046 1.00 92.50 96 PRO A CA 1
ATOM 761 C C . PRO A 1 96 ? -10.970 -15.555 5.697 1.00 92.50 96 PRO A C 1
ATOM 763 O O . PRO A 1 96 ? -10.732 -16.691 5.288 1.00 92.50 96 PRO A O 1
ATOM 766 N N . ASP A 1 97 ? -12.207 -15.080 5.850 1.00 93.44 97 ASP A N 1
ATOM 767 C CA . ASP A 1 97 ? -13.417 -15.865 5.603 1.00 93.44 97 ASP A CA 1
ATOM 768 C C . ASP A 1 97 ? -13.857 -15.771 4.127 1.00 93.44 97 ASP A C 1
ATOM 770 O O . ASP A 1 97 ? -14.651 -16.583 3.654 1.00 93.44 97 ASP A O 1
ATOM 774 N N . ASN A 1 98 ? -13.299 -14.817 3.372 1.00 94.38 98 ASN A N 1
ATOM 775 C CA . ASN A 1 98 ? -13.549 -14.623 1.945 1.00 94.38 98 ASN A CA 1
ATOM 776 C C . ASN A 1 98 ? -12.257 -14.231 1.193 1.00 94.38 98 ASN A C 1
ATOM 778 O O . ASN A 1 98 ? -12.086 -13.070 0.798 1.00 94.38 98 ASN A O 1
ATOM 782 N N . PRO A 1 99 ? -11.316 -15.174 0.999 1.00 93.69 99 PRO A N 1
ATOM 783 C CA . PRO A 1 99 ? -10.020 -14.887 0.395 1.00 93.69 99 PRO A CA 1
ATOM 784 C C . PRO A 1 99 ? -10.154 -14.575 -1.103 1.00 93.69 99 PRO A C 1
ATOM 786 O O . PRO A 1 99 ? -10.259 -15.470 -1.941 1.00 93.69 99 PRO A O 1
ATOM 789 N N . LYS A 1 100 ? -10.104 -13.286 -1.451 1.00 96.50 100 LYS A N 1
ATOM 790 C CA . LYS A 1 100 ? -10.188 -12.798 -2.837 1.00 96.50 100 LYS A CA 1
ATOM 791 C C . LYS A 1 100 ? -8.809 -12.572 -3.469 1.00 96.50 100 LYS A C 1
ATOM 793 O O . LYS A 1 100 ? -7.894 -12.139 -2.760 1.00 96.50 100 LYS A O 1
ATOM 798 N N . PRO A 1 101 ? -8.654 -12.761 -4.793 1.00 97.19 101 PRO A N 1
ATOM 799 C CA . PRO A 1 101 ? -7.455 -12.346 -5.523 1.00 97.19 101 PRO A CA 1
ATOM 800 C C . PRO A 1 101 ? -7.256 -10.824 -5.468 1.00 97.19 101 PRO A C 1
ATOM 802 O O . PRO A 1 101 ? -8.208 -10.070 -5.240 1.00 97.19 101 PRO A O 1
ATOM 805 N N . TYR A 1 102 ? -6.015 -10.365 -5.643 1.00 97.44 102 TYR A N 1
ATOM 806 C CA . TYR A 1 102 ? -5.621 -8.965 -5.439 1.00 97.44 102 TYR A CA 1
ATOM 807 C C . TYR A 1 102 ? -6.483 -7.977 -6.233 1.00 97.44 102 TYR A C 1
ATOM 809 O O . TYR A 1 102 ? -6.978 -7.005 -5.661 1.00 97.44 102 TYR A O 1
ATOM 817 N N . ALA A 1 103 ? -6.749 -8.252 -7.509 1.00 97.19 103 ALA A N 1
ATOM 818 C CA . ALA A 1 103 ? -7.543 -7.389 -8.374 1.00 97.19 103 ALA A CA 1
ATOM 819 C C . ALA A 1 103 ? -8.962 -7.155 -7.834 1.00 97.19 103 ALA A C 1
ATOM 821 O O . ALA A 1 103 ? -9.521 -6.080 -8.032 1.00 97.19 103 ALA A O 1
ATOM 822 N N . GLN A 1 104 ? -9.543 -8.129 -7.128 1.00 97.69 104 GLN A N 1
ATOM 823 C CA . GLN A 1 104 ? -10.851 -7.974 -6.491 1.00 97.69 104 GLN A CA 1
ATOM 824 C C . GLN A 1 104 ? -10.775 -7.234 -5.153 1.00 97.69 104 GLN A C 1
ATOM 826 O O . GLN A 1 104 ? -11.715 -6.521 -4.817 1.00 97.69 104 GLN A O 1
ATOM 831 N N . ARG A 1 105 ? -9.677 -7.374 -4.399 1.00 97.75 105 ARG A N 1
ATOM 832 C CA . ARG A 1 105 ? -9.482 -6.649 -3.130 1.00 97.75 105 ARG A CA 1
ATOM 833 C C . ARG A 1 105 ? -9.297 -5.153 -3.362 1.00 97.75 105 ARG A C 1
ATOM 835 O O . ARG A 1 105 ? -9.868 -4.359 -2.627 1.00 97.75 105 ARG A O 1
ATOM 842 N N . VAL A 1 106 ? -8.588 -4.771 -4.429 1.00 97.25 106 VAL A N 1
ATOM 843 C CA . VAL A 1 106 ? -8.401 -3.359 -4.816 1.00 97.25 106 VAL A CA 1
ATOM 844 C C . VAL A 1 106 ? -9.725 -2.645 -5.075 1.00 97.25 106 VAL A C 1
ATOM 846 O O . VAL A 1 106 ? -9.868 -1.487 -4.691 1.00 97.25 106 VAL A O 1
ATOM 849 N N . LYS A 1 107 ? -10.718 -3.335 -5.650 1.00 97.00 107 LYS A N 1
ATOM 850 C CA . LYS A 1 107 ? -12.052 -2.759 -5.892 1.00 97.00 107 LYS A CA 1
ATOM 851 C C . LYS A 1 107 ? -12.751 -2.293 -4.617 1.00 97.00 107 LYS A C 1
ATOM 853 O O . LYS A 1 107 ? -13.617 -1.434 -4.674 1.00 97.00 107 LYS A O 1
ATOM 858 N N . GLU A 1 108 ? -12.393 -2.835 -3.452 1.00 97.06 108 GLU A N 1
ATOM 859 C CA . GLU A 1 108 ? -13.001 -2.408 -2.185 1.00 97.06 108 GLU A CA 1
ATOM 860 C C . GLU A 1 108 ? -12.574 -1.007 -1.754 1.00 97.06 108 GLU A C 1
ATOM 862 O O . GLU A 1 108 ? -13.239 -0.407 -0.916 1.00 97.06 108 GLU A O 1
ATOM 867 N N . PHE A 1 109 ? -11.475 -0.496 -2.304 1.00 97.38 109 PHE A N 1
ATOM 868 C CA . PHE A 1 109 ? -10.924 0.801 -1.940 1.00 97.38 109 PHE A CA 1
ATOM 869 C C . PHE A 1 109 ? -10.580 1.670 -3.151 1.00 97.38 109 PHE A C 1
ATOM 871 O O . PHE A 1 109 ? -9.935 2.695 -2.975 1.00 97.38 109 PHE A O 1
ATOM 878 N N . GLU A 1 110 ? -10.989 1.302 -4.371 1.00 96.50 110 GLU A N 1
ATOM 879 C CA . GLU A 1 110 ? -10.588 1.998 -5.605 1.00 96.50 110 GLU A CA 1
ATOM 880 C C . GLU A 1 110 ? -11.113 3.439 -5.713 1.00 96.50 110 GLU A C 1
ATOM 882 O O . GLU A 1 110 ? -10.443 4.287 -6.310 1.00 96.50 110 GLU A O 1
ATOM 887 N N . GLU A 1 111 ? -12.248 3.715 -5.067 1.00 96.31 111 GLU A N 1
ATOM 888 C CA . GLU A 1 111 ? -12.876 5.041 -4.974 1.00 96.31 111 GLU A CA 1
ATOM 889 C C . GLU A 1 111 ? -12.128 6.000 -4.035 1.00 96.31 111 GLU A C 1
ATOM 891 O O . GLU A 1 111 ? -12.329 7.213 -4.089 1.00 96.31 111 GLU A O 1
ATOM 896 N N . ILE A 1 112 ? -11.242 5.486 -3.172 1.00 97.94 112 ILE A N 1
ATOM 897 C CA . ILE A 1 112 ? -10.368 6.338 -2.360 1.00 97.94 112 ILE A CA 1
ATOM 898 C C . ILE A 1 112 ? -9.393 7.059 -3.297 1.00 97.94 112 ILE A C 1
ATOM 900 O O . ILE A 1 112 ? -8.853 6.466 -4.235 1.00 97.94 112 ILE A O 1
ATOM 904 N N . GLU A 1 113 ? -9.131 8.341 -3.032 1.00 97.62 113 GLU A N 1
ATOM 905 C CA . GLU A 1 113 ? -8.172 9.128 -3.807 1.00 97.62 113 GLU A CA 1
ATOM 906 C C . GLU A 1 113 ? -6.793 8.443 -3.842 1.00 97.62 113 GLU A C 1
ATOM 908 O O . GLU A 1 113 ? -6.243 8.037 -2.815 1.00 97.62 113 GLU A O 1
ATOM 913 N N . ALA A 1 114 ? -6.211 8.306 -5.034 1.00 98.19 114 ALA A N 1
ATOM 914 C CA . ALA A 1 114 ? -4.891 7.710 -5.193 1.00 98.19 114 ALA A CA 1
ATOM 915 C C . ALA A 1 114 ? -3.788 8.640 -4.672 1.00 98.19 114 ALA A C 1
ATOM 917 O O . ALA A 1 114 ? -3.773 9.835 -4.965 1.00 98.19 114 ALA A O 1
ATOM 918 N N . ALA A 1 115 ? -2.818 8.079 -3.954 1.00 97.94 115 ALA A N 1
ATOM 919 C CA . ALA A 1 115 ? -1.642 8.815 -3.528 1.00 97.94 115 ALA A CA 1
ATOM 920 C C . ALA A 1 115 ? -0.814 9.265 -4.740 1.00 97.94 115 ALA A C 1
ATOM 922 O O . ALA A 1 115 ? -0.479 8.468 -5.619 1.00 97.94 115 ALA A O 1
ATOM 923 N N . THR A 1 116 ? -0.463 10.546 -4.759 1.00 95.62 116 THR A N 1
ATOM 924 C CA . THR A 1 116 ? 0.482 11.140 -5.708 1.00 95.62 116 THR A CA 1
ATOM 925 C C . THR A 1 116 ? 1.852 11.269 -5.050 1.00 95.62 116 THR A C 1
ATOM 927 O O . THR A 1 116 ? 1.987 11.097 -3.838 1.00 95.62 116 THR A O 1
ATOM 930 N N . PHE A 1 117 ? 2.887 11.603 -5.824 1.00 92.56 117 PHE A N 1
ATOM 931 C CA . PHE A 1 117 ? 4.221 11.789 -5.252 1.00 92.56 117 PHE A CA 1
ATOM 932 C C . PHE A 1 117 ? 4.287 12.899 -4.197 1.00 92.56 117 PHE A C 1
ATOM 934 O O . PHE A 1 117 ? 5.046 12.787 -3.229 1.00 92.56 117 PHE A O 1
ATOM 941 N N . GLU A 1 118 ? 3.461 13.931 -4.354 1.00 90.19 118 GLU A N 1
ATOM 942 C CA . GLU A 1 118 ? 3.263 14.986 -3.372 1.00 90.19 118 GLU A CA 1
ATOM 943 C C . GLU A 1 118 ? 2.119 14.618 -2.419 1.00 90.19 118 GLU A C 1
ATOM 945 O O . GLU A 1 118 ? 0.946 14.911 -2.649 1.00 90.19 118 GLU A O 1
ATOM 950 N N . LEU A 1 119 ? 2.470 13.944 -1.324 1.00 93.50 119 LEU A N 1
ATOM 951 C CA . LEU A 1 119 ? 1.486 13.479 -0.352 1.00 93.50 119 LEU A CA 1
ATOM 952 C C . LEU A 1 119 ? 0.767 14.636 0.344 1.00 93.50 119 LEU A C 1
ATOM 954 O O . LEU A 1 119 ? 1.369 15.383 1.124 1.00 93.50 119 LEU A O 1
ATOM 958 N N . LYS A 1 120 ? -0.554 14.689 0.152 1.00 94.50 120 LYS A N 1
ATOM 959 C CA . LYS A 1 120 ? -1.459 15.490 0.981 1.00 94.50 120 LYS A CA 1
ATOM 960 C C . LYS A 1 120 ? -1.306 15.091 2.447 1.00 94.50 120 LYS A C 1
ATOM 962 O O . LYS A 1 120 ? -1.104 13.917 2.758 1.00 94.50 120 LYS A O 1
ATOM 967 N N . GLN A 1 121 ? -1.404 16.064 3.347 1.00 96.12 121 GLN A N 1
ATOM 968 C CA . GLN A 1 121 ? -1.446 15.838 4.795 1.00 96.12 121 GLN A CA 1
ATOM 969 C C . GLN A 1 121 ? -2.872 15.536 5.266 1.00 96.12 121 GLN A C 1
ATOM 971 O O . GLN A 1 121 ? -3.840 15.867 4.581 1.00 96.12 121 GLN A O 1
ATOM 976 N N . ASN A 1 122 ? -2.997 14.929 6.448 1.00 96.94 122 ASN A N 1
ATOM 977 C CA . ASN A 1 122 ? -4.268 14.661 7.125 1.00 96.94 122 ASN A CA 1
ATOM 978 C C . ASN A 1 122 ? -5.307 13.918 6.268 1.00 96.94 122 ASN A C 1
ATOM 980 O O . ASN A 1 122 ? -6.504 14.060 6.509 1.00 96.94 122 ASN A O 1
ATOM 984 N N . SER A 1 123 ? -4.869 13.121 5.295 1.00 97.44 123 SER A N 1
ATOM 985 C CA . SER A 1 123 ? -5.733 12.538 4.263 1.00 97.44 123 SER A CA 1
ATOM 986 C C . SER A 1 123 ? -5.865 11.018 4.395 1.00 97.44 123 SER A C 1
ATOM 988 O O . SER A 1 123 ? -5.003 10.350 4.965 1.00 97.44 123 SER A O 1
ATOM 990 N N . LEU A 1 124 ? -6.941 10.460 3.842 1.00 98.44 124 LEU A N 1
ATOM 991 C CA . LEU A 1 124 ? -7.028 9.036 3.525 1.00 98.44 124 LEU A CA 1
ATOM 992 C C . LEU A 1 124 ? -6.796 8.877 2.024 1.00 98.44 124 LEU A C 1
ATOM 994 O O . LEU A 1 124 ? -7.516 9.471 1.227 1.00 98.44 124 LEU A O 1
ATOM 998 N N . LEU A 1 125 ? -5.795 8.088 1.657 1.00 98.56 125 LEU A N 1
ATOM 999 C CA . LEU A 1 125 ? -5.421 7.820 0.273 1.00 98.56 125 LEU A CA 1
ATOM 1000 C C . LEU A 1 125 ? -5.367 6.310 0.038 1.00 98.56 125 LEU A C 1
ATOM 1002 O O . LEU A 1 125 ? -5.301 5.528 0.986 1.00 98.56 125 LEU A O 1
ATOM 1006 N N . ARG A 1 126 ? -5.316 5.890 -1.223 1.00 98.38 126 ARG A N 1
ATOM 1007 C CA . ARG A 1 126 ? -4.944 4.524 -1.611 1.00 98.38 126 ARG A CA 1
ATOM 1008 C C . ARG A 1 126 ? -3.642 4.500 -2.382 1.00 98.38 126 ARG A C 1
ATOM 1010 O O . ARG A 1 126 ? -3.266 5.473 -3.034 1.00 98.38 126 ARG A O 1
ATOM 1017 N N . MET A 1 127 ? -2.989 3.352 -2.389 1.00 97.94 127 MET A N 1
ATOM 1018 C CA . MET A 1 127 ? -1.840 3.137 -3.248 1.00 97.94 127 MET A CA 1
ATOM 1019 C C . MET A 1 127 ? -2.274 3.097 -4.728 1.00 97.94 127 MET A C 1
ATOM 1021 O O . MET A 1 127 ? -3.235 2.393 -5.063 1.00 97.94 127 MET A O 1
ATOM 1025 N N . PRO A 1 128 ? -1.631 3.853 -5.641 1.00 97.31 128 PRO A N 1
ATOM 1026 C CA . PRO A 1 128 ? -1.924 3.745 -7.063 1.00 97.31 128 PRO A CA 1
ATOM 1027 C C . PRO A 1 128 ? -1.352 2.450 -7.644 1.00 97.31 128 PRO A C 1
ATOM 1029 O O . PRO A 1 128 ? -0.271 1.997 -7.265 1.00 97.31 128 PRO A O 1
ATOM 1032 N N . ARG A 1 129 ? -2.047 1.906 -8.646 1.00 96.44 129 ARG A N 1
ATOM 1033 C CA . ARG A 1 129 ? -1.480 0.901 -9.546 1.00 96.44 129 ARG A CA 1
ATOM 1034 C C . ARG A 1 129 ? -0.753 1.590 -10.687 1.00 96.44 129 ARG A C 1
ATOM 1036 O O . ARG A 1 129 ? -1.271 2.530 -11.288 1.00 96.44 129 ARG A O 1
ATOM 1043 N N . LEU A 1 130 ? 0.435 1.096 -10.994 1.00 97.12 130 LEU A N 1
ATOM 1044 C CA . LEU A 1 130 ? 1.303 1.643 -12.021 1.00 97.12 130 LEU A CA 1
ATOM 1045 C C . LEU A 1 130 ? 1.223 0.798 -13.289 1.00 97.12 130 LEU A C 1
ATOM 1047 O O . LEU A 1 130 ? 1.077 -0.423 -13.238 1.00 97.12 130 LEU A O 1
ATOM 1051 N N . ASN A 1 131 ? 1.340 1.458 -14.439 1.00 96.38 131 ASN A N 1
ATOM 1052 C CA . ASN A 1 131 ? 1.489 0.769 -15.713 1.00 96.38 131 ASN A CA 1
ATOM 1053 C C . ASN A 1 131 ? 2.952 0.346 -15.889 1.00 96.38 131 ASN A C 1
ATOM 1055 O O . ASN A 1 131 ? 3.845 1.190 -15.773 1.00 96.38 131 ASN A O 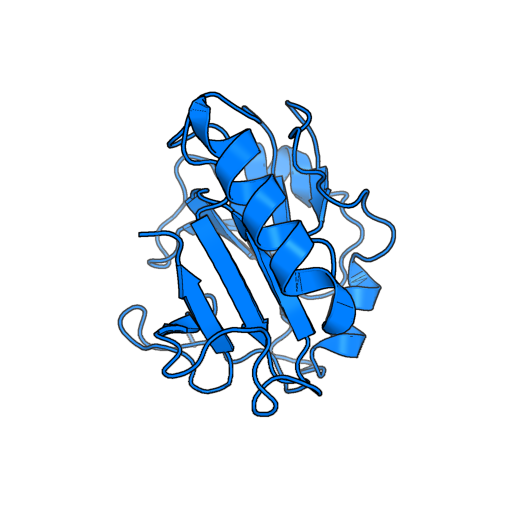1
ATOM 1059 N N . HIS A 1 132 ? 3.181 -0.930 -16.212 1.00 96.81 132 HIS A N 1
ATOM 1060 C CA . HIS A 1 132 ? 4.516 -1.511 -16.383 1.00 96.81 132 HIS A CA 1
ATOM 1061 C C . HIS A 1 132 ? 5.399 -0.704 -17.350 1.00 96.81 132 HIS A C 1
ATOM 1063 O O . HIS A 1 132 ? 6.546 -0.381 -17.035 1.00 96.81 132 HIS A O 1
ATOM 1069 N N . LYS A 1 133 ? 4.820 -0.213 -18.455 1.00 96.56 133 LYS A N 1
ATOM 1070 C CA . LYS A 1 133 ? 5.542 0.574 -19.472 1.00 96.56 133 LYS A CA 1
ATOM 1071 C C . LYS A 1 133 ? 6.116 1.902 -18.956 1.00 96.56 133 LYS A C 1
ATOM 1073 O O . LYS A 1 133 ? 7.034 2.447 -19.559 1.00 96.56 133 LYS A O 1
ATOM 1078 N N . ASN A 1 134 ? 5.584 2.428 -17.849 1.00 96.69 134 ASN A N 1
ATOM 1079 C CA . ASN A 1 134 ? 5.963 3.730 -17.296 1.00 96.69 134 ASN A CA 1
ATOM 1080 C C . ASN A 1 134 ? 6.932 3.620 -16.106 1.00 96.69 134 ASN A C 1
ATOM 1082 O O . ASN A 1 134 ? 7.364 4.646 -15.586 1.00 96.69 134 ASN A O 1
ATOM 1086 N N . LEU A 1 135 ? 7.280 2.413 -15.644 1.00 97.38 135 LEU A N 1
ATOM 1087 C CA . LEU A 1 135 ? 7.972 2.230 -14.360 1.00 97.38 135 LEU A CA 1
ATOM 1088 C C . LEU A 1 135 ? 9.337 2.913 -14.277 1.00 97.38 135 LEU A C 1
ATOM 1090 O O . LEU A 1 135 ? 9.697 3.401 -13.211 1.00 97.38 135 LEU A O 1
ATOM 1094 N N . LYS A 1 136 ? 10.083 2.986 -15.383 1.00 97.31 136 LYS A N 1
ATOM 1095 C CA . LYS A 1 136 ? 11.370 3.698 -15.414 1.00 97.31 136 LYS A CA 1
ATOM 1096 C C . LYS A 1 136 ? 11.195 5.205 -15.198 1.00 97.31 136 LYS A C 1
ATOM 1098 O O . LYS A 1 136 ? 11.894 5.775 -14.373 1.00 97.31 136 LYS A O 1
ATOM 1103 N N . ALA A 1 137 ? 10.206 5.821 -15.847 1.00 97.38 137 ALA A N 1
ATOM 1104 C CA . ALA A 1 137 ? 9.892 7.236 -15.637 1.00 97.38 137 ALA A CA 1
ATOM 1105 C C . ALA A 1 137 ? 9.380 7.497 -14.208 1.00 97.38 137 ALA A C 1
ATOM 1107 O O . ALA A 1 137 ? 9.775 8.456 -13.556 1.00 97.38 137 ALA A O 1
ATOM 1108 N N . VAL A 1 138 ? 8.546 6.595 -13.679 1.00 96.94 138 VAL A N 1
ATOM 1109 C CA . VAL A 1 138 ? 8.072 6.650 -12.286 1.00 96.94 138 VAL A CA 1
ATOM 1110 C C . VAL A 1 138 ? 9.244 6.537 -11.301 1.00 96.94 138 VAL A C 1
ATOM 1112 O O . VAL A 1 138 ? 9.260 7.235 -10.292 1.00 96.94 138 VAL A O 1
ATOM 1115 N N . TRP A 1 139 ? 10.239 5.695 -11.588 1.00 96.81 139 TRP A N 1
ATOM 1116 C CA . TRP A 1 139 ? 11.457 5.567 -10.785 1.00 96.81 139 TRP A CA 1
ATOM 1117 C C . TRP A 1 139 ? 12.302 6.847 -10.787 1.00 96.81 139 TRP A C 1
ATOM 1119 O O . TRP A 1 139 ? 12.799 7.259 -9.739 1.00 96.81 139 TRP A O 1
ATOM 1129 N N . GLU A 1 140 ? 12.465 7.493 -11.941 1.00 96.12 140 GLU A N 1
ATOM 1130 C CA . GLU A 1 140 ? 13.153 8.786 -12.048 1.00 96.12 140 GLU A CA 1
ATOM 1131 C C . GLU A 1 140 ? 12.436 9.870 -11.235 1.00 96.12 140 GLU A C 1
ATOM 1133 O O . GLU A 1 140 ? 13.076 10.581 -10.458 1.00 96.12 140 GLU A O 1
ATOM 1138 N N . GLU A 1 141 ? 11.106 9.926 -11.327 1.00 95.75 141 GLU A N 1
ATOM 1139 C CA . GLU A 1 141 ? 10.293 10.870 -10.559 1.00 95.75 141 GLU A CA 1
ATOM 1140 C C . GLU A 1 141 ? 10.380 10.606 -9.048 1.00 95.75 141 GLU A C 1
ATOM 1142 O O . GLU A 1 141 ? 10.571 11.541 -8.273 1.00 95.75 141 GLU A O 1
ATOM 1147 N N . MET A 1 142 ? 10.347 9.344 -8.599 1.00 95.38 142 MET A N 1
ATOM 1148 C CA . MET A 1 142 ? 10.590 9.011 -7.186 1.00 95.38 142 MET A CA 1
ATOM 1149 C C . MET A 1 142 ? 11.942 9.536 -6.702 1.00 95.38 142 MET A C 1
ATOM 1151 O O . MET A 1 142 ? 12.019 10.157 -5.642 1.00 95.38 142 MET A O 1
ATOM 1155 N N . ASN A 1 143 ? 13.008 9.308 -7.475 1.00 94.88 143 ASN A N 1
ATOM 1156 C CA . ASN A 1 143 ? 14.346 9.789 -7.133 1.00 94.88 143 ASN A CA 1
ATOM 1157 C C . ASN A 1 143 ? 14.398 11.318 -7.047 1.00 94.88 143 ASN A C 1
ATOM 1159 O O . ASN A 1 143 ? 15.009 11.861 -6.125 1.00 94.88 143 ASN A O 1
ATOM 1163 N N . PHE A 1 144 ? 13.740 12.020 -7.972 1.00 95.00 144 PHE A N 1
ATOM 1164 C CA . PHE A 1 144 ? 13.625 13.476 -7.928 1.00 95.00 144 PHE A CA 1
ATOM 1165 C C . PHE A 1 144 ? 12.893 13.946 -6.662 1.00 95.00 144 PHE A C 1
ATOM 1167 O O . PHE A 1 144 ? 13.413 14.776 -5.913 1.00 95.00 144 PHE A O 1
ATOM 1174 N N . GLN A 1 145 ? 11.732 13.360 -6.376 1.00 92.62 145 GLN A N 1
ATOM 1175 C CA . GLN A 1 145 ? 10.875 13.724 -5.247 1.00 92.62 145 GLN A CA 1
ATOM 1176 C C . GLN A 1 145 ? 11.502 13.398 -3.888 1.00 92.62 145 GLN A C 1
ATOM 1178 O O . GLN A 1 145 ? 11.203 14.069 -2.897 1.00 92.62 145 GLN A O 1
ATOM 1183 N N . ASN A 1 146 ? 12.398 12.411 -3.830 1.00 93.81 146 ASN A N 1
ATOM 1184 C CA . ASN A 1 146 ? 13.105 12.021 -2.612 1.00 93.81 146 ASN A CA 1
ATOM 1185 C C . ASN A 1 146 ? 14.276 12.942 -2.232 1.00 93.81 146 ASN A C 1
ATOM 1187 O O . ASN A 1 146 ? 14.821 12.802 -1.138 1.00 93.81 146 ASN A O 1
ATOM 1191 N N . ARG A 1 147 ? 14.657 13.920 -3.071 1.00 90.38 147 ARG A N 1
ATOM 1192 C CA . ARG A 1 147 ? 15.740 14.878 -2.754 1.00 90.38 147 ARG A CA 1
ATOM 1193 C C . ARG A 1 147 ? 15.489 15.688 -1.472 1.00 90.38 147 ARG A C 1
ATOM 1195 O O . ARG A 1 147 ? 16.436 16.201 -0.889 1.00 90.38 147 ARG A O 1
ATOM 1202 N N . GLY A 1 148 ? 14.232 15.794 -1.034 1.00 84.31 148 GLY A N 1
ATOM 1203 C CA . GLY A 1 148 ? 13.817 16.464 0.206 1.00 84.31 148 GLY A CA 1
ATOM 1204 C C . GLY A 1 148 ? 13.408 15.523 1.348 1.00 84.31 148 GLY A C 1
ATOM 1205 O O . GLY A 1 148 ? 12.721 15.971 2.263 1.00 84.31 148 GLY A O 1
ATOM 1206 N N . GLY A 1 149 ? 13.752 14.233 1.272 1.00 89.25 149 GLY A N 1
ATOM 1207 C CA . GLY A 1 149 ? 13.374 13.197 2.241 1.00 89.25 149 GLY A CA 1
ATOM 1208 C C . GLY A 1 149 ? 12.820 11.951 1.549 1.00 89.25 149 GLY A C 1
ATOM 1209 O O . GLY A 1 149 ? 12.089 12.063 0.562 1.00 89.25 149 GLY A O 1
ATOM 1210 N N . LEU A 1 150 ? 13.152 10.763 2.059 1.00 93.00 150 LEU A N 1
ATOM 1211 C CA . LEU A 1 150 ? 12.821 9.481 1.433 1.00 93.00 150 LEU A CA 1
ATOM 1212 C C . LEU A 1 150 ? 11.348 9.130 1.676 1.00 93.00 150 LEU A C 1
ATOM 1214 O O . LEU A 1 150 ? 11.019 8.435 2.634 1.00 93.00 150 LEU A O 1
ATOM 1218 N N . VAL A 1 151 ? 10.447 9.600 0.815 1.00 94.50 151 VAL A N 1
ATOM 1219 C CA . VAL A 1 151 ? 9.004 9.310 0.914 1.00 94.50 151 VAL A CA 1
ATOM 1220 C C . VAL A 1 151 ? 8.645 8.036 0.158 1.00 94.50 151 VAL A C 1
ATOM 1222 O O . VAL A 1 151 ? 7.859 7.228 0.654 1.00 94.50 151 VAL A O 1
ATOM 1225 N N . TRP A 1 152 ? 9.241 7.833 -1.015 1.00 95.88 152 TRP A N 1
ATOM 1226 C CA . TRP A 1 152 ? 8.976 6.691 -1.886 1.00 95.88 152 TRP A CA 1
ATOM 1227 C C . TRP A 1 152 ? 10.231 5.837 -1.979 1.00 95.88 152 TRP A C 1
ATOM 1229 O O . TRP A 1 152 ? 11.179 6.193 -2.658 1.00 95.88 152 TRP A O 1
ATOM 1239 N N . GLU A 1 153 ? 10.275 4.710 -1.281 1.00 95.56 153 GLU A N 1
ATOM 1240 C CA . GLU A 1 153 ? 11.474 3.869 -1.185 1.00 95.56 153 GLU A CA 1
ATOM 1241 C C . GLU A 1 153 ? 11.617 2.863 -2.340 1.00 95.56 153 GLU A C 1
ATOM 1243 O O . GLU A 1 153 ? 12.534 2.051 -2.306 1.00 95.56 153 GLU A O 1
ATOM 1248 N N . GLY A 1 154 ? 10.732 2.881 -3.344 1.00 97.31 154 GLY A N 1
ATOM 1249 C CA . GLY A 1 154 ? 10.809 2.029 -4.536 1.00 97.31 154 GLY A CA 1
ATOM 1250 C C . GLY A 1 154 ? 9.456 1.457 -4.950 1.00 97.31 154 GLY A C 1
ATOM 1251 O O . GLY A 1 154 ? 8.480 2.195 -5.040 1.00 97.31 154 GLY A O 1
ATOM 1252 N N . PHE A 1 155 ? 9.383 0.145 -5.180 1.00 98.38 155 PHE A N 1
ATOM 1253 C CA . PHE A 1 155 ? 8.190 -0.544 -5.680 1.00 98.38 155 PHE A CA 1
ATOM 1254 C C . PHE A 1 155 ? 7.835 -1.792 -4.867 1.00 98.38 155 PHE A C 1
ATOM 1256 O O . PHE A 1 155 ? 8.700 -2.437 -4.263 1.00 98.38 155 PHE A O 1
ATOM 1263 N N . VAL A 1 156 ? 6.551 -2.145 -4.884 1.00 98.31 156 VAL A N 1
ATOM 1264 C CA . VAL A 1 156 ? 6.028 -3.444 -4.452 1.00 98.31 156 VAL A CA 1
ATOM 1265 C C . VAL A 1 156 ? 5.333 -4.095 -5.643 1.00 98.31 156 VAL A C 1
ATOM 1267 O O . VAL A 1 156 ? 4.517 -3.461 -6.307 1.00 98.31 156 VAL A O 1
ATOM 1270 N N . MET A 1 157 ? 5.656 -5.358 -5.904 1.00 98.44 157 MET A N 1
ATOM 1271 C CA . MET A 1 157 ? 5.059 -6.161 -6.967 1.00 98.44 157 MET A CA 1
ATOM 1272 C C . MET A 1 157 ? 4.251 -7.286 -6.328 1.00 98.44 157 MET A C 1
ATOM 1274 O O . MET A 1 157 ? 4.772 -8.013 -5.482 1.00 98.44 157 MET A O 1
ATOM 1278 N N . LYS A 1 158 ? 2.984 -7.433 -6.710 1.00 98.19 158 LYS A N 1
ATOM 1279 C CA . LYS A 1 158 ? 2.041 -8.393 -6.127 1.00 98.19 158 LYS A CA 1
ATOM 1280 C C . LYS A 1 158 ? 1.438 -9.262 -7.225 1.00 98.19 158 LYS A C 1
ATOM 1282 O O . LYS A 1 158 ? 0.909 -8.734 -8.204 1.00 98.19 158 LYS A O 1
ATOM 1287 N N . LYS A 1 159 ? 1.476 -10.58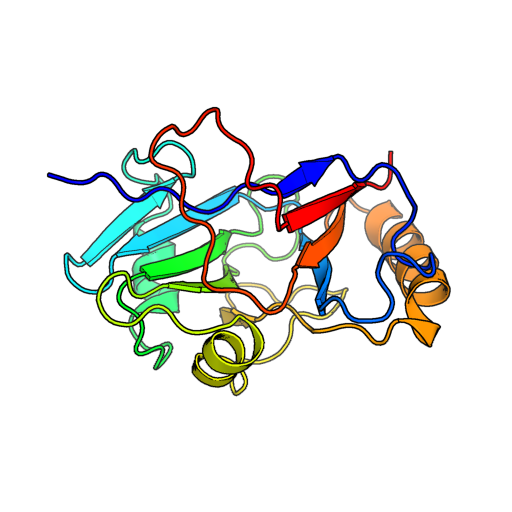3 -7.051 1.00 97.44 159 LYS A N 1
ATOM 1288 C CA . LYS A 1 159 ? 0.694 -11.498 -7.893 1.00 97.44 159 LYS A CA 1
ATOM 1289 C C . LYS A 1 159 ? -0.802 -11.315 -7.662 1.00 97.44 159 LYS A C 1
ATOM 1291 O O . LYS A 1 159 ? -1.219 -10.963 -6.554 1.00 97.44 159 LYS A O 1
ATOM 1296 N N . ASP A 1 160 ? -1.603 -11.628 -8.680 1.00 97.31 160 ASP A N 1
ATOM 1297 C CA . ASP A 1 160 ? -3.064 -11.655 -8.567 1.00 97.31 160 ASP A CA 1
ATOM 1298 C C . ASP A 1 160 ? -3.576 -12.909 -7.837 1.00 97.31 160 ASP A C 1
ATOM 1300 O O . ASP A 1 160 ? -4.320 -13.731 -8.360 1.00 97.31 160 ASP A O 1
ATOM 1304 N N . GLU A 1 161 ? -3.130 -13.065 -6.595 1.00 96.31 161 GLU A N 1
ATOM 1305 C CA . GLU A 1 161 ? -3.430 -14.190 -5.714 1.00 96.31 161 GLU A CA 1
ATOM 1306 C C . GLU A 1 161 ? -4.135 -13.691 -4.440 1.00 96.31 161 GLU A C 1
ATOM 1308 O O . GLU A 1 161 ? -4.116 -12.483 -4.143 1.00 96.31 161 GLU A O 1
ATOM 1313 N N . PRO A 1 162 ? -4.773 -14.588 -3.661 1.00 96.19 162 PRO A N 1
ATOM 1314 C CA . PRO A 1 162 ? -5.273 -14.262 -2.332 1.00 96.19 162 PRO A CA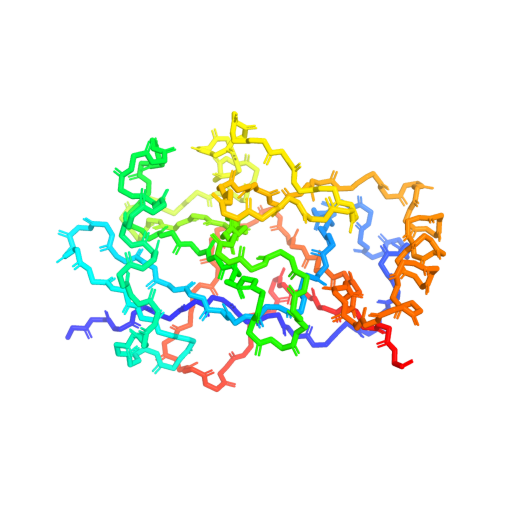 1
ATOM 1315 C C . PRO A 1 162 ? -4.221 -13.609 -1.434 1.00 96.19 162 PRO A C 1
ATOM 1317 O O . PRO A 1 162 ? -3.020 -13.823 -1.595 1.00 96.19 162 PRO A O 1
ATOM 1320 N N . TYR A 1 163 ? -4.676 -12.797 -0.478 1.00 95.94 163 TYR A N 1
ATOM 1321 C CA . TYR A 1 163 ? -3.782 -12.051 0.403 1.00 95.94 163 TYR A CA 1
ATOM 1322 C C . TYR A 1 163 ? -2.875 -13.022 1.183 1.00 95.94 163 TYR A C 1
ATOM 1324 O O . TYR A 1 163 ? -3.385 -13.845 1.952 1.00 95.94 163 TYR A O 1
ATOM 1332 N N . PRO A 1 16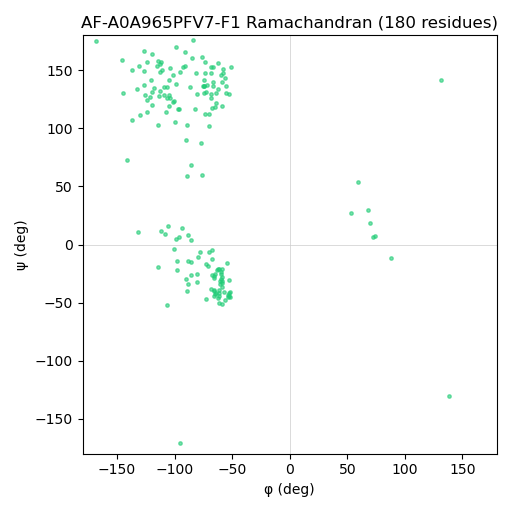4 ? -1.540 -12.944 1.030 1.00 93.38 164 PRO A N 1
ATOM 1333 C CA . PRO A 1 164 ? -0.632 -13.927 1.606 1.00 93.38 164 PRO A CA 1
ATOM 1334 C C . PRO A 1 164 ? -0.287 -13.547 3.049 1.00 93.38 164 PRO A C 1
ATOM 1336 O O . PRO A 1 164 ? 0.848 -13.149 3.347 1.00 93.38 164 PRO A O 1
ATOM 1339 N N . PHE A 1 165 ? -1.285 -13.632 3.936 1.00 85.38 165 PHE A N 1
ATOM 1340 C CA . PHE A 1 165 ? -1.103 -13.374 5.363 1.00 85.38 165 PHE A CA 1
ATOM 1341 C C . PHE A 1 165 ? -0.034 -14.303 5.938 1.00 85.38 165 PHE A C 1
ATOM 1343 O O . PHE A 1 165 ? 0.162 -15.431 5.481 1.00 85.38 165 PHE A O 1
ATOM 1350 N N . VAL A 1 166 ? 0.649 -13.832 6.976 1.00 85.12 166 VAL A N 1
ATOM 1351 C CA . VAL A 1 166 ? 1.672 -14.627 7.659 1.00 85.12 166 VAL A CA 1
ATOM 1352 C C . VAL A 1 166 ? 1.208 -14.959 9.071 1.00 85.12 166 VAL A C 1
ATOM 1354 O O . VAL A 1 166 ? 0.475 -14.192 9.689 1.00 85.12 166 VAL A O 1
ATOM 1357 N N . THR A 1 167 ? 1.623 -16.114 9.586 1.00 84.31 167 THR A N 1
ATOM 1358 C CA . THR A 1 167 ? 1.410 -16.527 10.988 1.00 84.31 167 THR A CA 1
ATOM 1359 C C . THR A 1 167 ? 2.634 -16.250 11.860 1.00 84.31 167 THR A C 1
ATOM 1361 O O . THR A 1 167 ? 2.544 -16.258 13.084 1.00 84.31 167 THR A O 1
ATOM 1364 N N . ASN A 1 168 ? 3.778 -15.976 11.229 1.00 84.25 168 ASN A N 1
ATOM 1365 C CA . ASN A 1 168 ? 5.016 -15.562 11.869 1.00 84.25 168 ASN A CA 1
ATOM 1366 C C . ASN A 1 168 ? 5.400 -14.174 11.336 1.00 84.25 168 ASN A C 1
ATOM 1368 O O . ASN A 1 168 ? 5.645 -14.045 10.134 1.00 84.25 168 ASN A O 1
ATOM 1372 N N . PRO A 1 169 ? 5.512 -13.141 12.191 1.00 81.62 169 PRO A N 1
ATOM 1373 C CA . PRO A 1 169 ? 5.884 -11.810 11.737 1.00 81.62 169 PRO A CA 1
ATOM 1374 C C . PRO A 1 169 ? 7.275 -11.781 11.089 1.00 81.62 169 PRO A C 1
ATOM 1376 O O . PRO A 1 169 ? 7.545 -10.888 10.306 1.00 81.62 169 PRO A O 1
ATOM 1379 N N . SER A 1 170 ? 8.176 -12.724 11.338 1.00 83.94 170 SER A N 1
ATOM 1380 C CA . SER A 1 170 ? 9.489 -12.751 10.676 1.00 83.94 170 SER A CA 1
ATOM 1381 C C . SER A 1 170 ? 9.460 -13.319 9.250 1.00 83.94 170 SER A C 1
ATOM 1383 O O . SER A 1 170 ? 10.448 -13.185 8.532 1.00 83.94 170 SER A O 1
ATOM 1385 N N . TYR A 1 171 ? 8.353 -13.928 8.817 1.00 87.44 171 TYR A N 1
ATOM 1386 C CA . TYR A 1 171 ? 8.236 -14.553 7.499 1.00 87.44 171 TYR A CA 1
ATOM 1387 C C . TYR A 1 171 ? 7.929 -13.531 6.392 1.00 87.44 171 TYR A C 1
ATOM 1389 O O . TYR A 1 171 ? 7.251 -12.529 6.630 1.00 87.44 171 TYR A O 1
ATOM 1397 N N . CYS A 1 172 ? 8.425 -13.792 5.178 1.00 90.00 172 CYS A N 1
ATOM 1398 C CA . CYS A 1 172 ? 8.122 -13.007 3.980 1.00 90.00 172 CYS A CA 1
ATOM 1399 C C . CYS A 1 172 ? 7.229 -13.802 3.021 1.00 90.00 172 CYS A C 1
ATOM 1401 O O . CYS A 1 172 ? 7.492 -14.964 2.735 1.00 90.00 172 CYS A O 1
ATOM 1403 N N . SER A 1 173 ? 6.206 -13.144 2.494 1.00 90.88 173 SER A N 1
ATOM 1404 C CA . SER A 1 173 ? 5.259 -13.658 1.514 1.00 90.88 173 SER A CA 1
ATOM 1405 C C . SER A 1 173 ? 5.924 -13.763 0.135 1.00 90.88 173 SER A C 1
ATOM 1407 O O . SER A 1 173 ? 6.216 -12.743 -0.484 1.00 90.88 173 SER A O 1
ATOM 1409 N N . LEU A 1 174 ? 6.133 -14.985 -0.367 1.00 91.69 174 LEU A N 1
ATOM 1410 C CA . LEU A 1 174 ? 6.711 -15.229 -1.701 1.00 91.69 174 LEU A CA 1
ATOM 1411 C C . LEU A 1 174 ? 5.916 -14.615 -2.872 1.00 91.69 174 LEU A C 1
ATOM 1413 O O . LEU A 1 174 ? 6.546 -14.177 -3.826 1.00 91.69 174 LEU A O 1
ATOM 1417 N N . PRO A 1 175 ? 4.572 -14.510 -2.836 1.00 94.69 175 PRO A N 1
ATOM 1418 C CA . PRO A 1 175 ? 3.823 -13.883 -3.931 1.00 94.69 175 PRO A CA 1
ATOM 1419 C C . PRO A 1 175 ? 4.003 -12.361 -4.045 1.00 94.69 175 PRO A C 1
ATOM 1421 O O . PRO A 1 175 ? 3.446 -11.748 -4.956 1.00 94.69 175 PRO A O 1
ATOM 1424 N N . TRP A 1 176 ? 4.695 -11.726 -3.090 1.00 97.31 176 TRP A N 1
ATOM 1425 C CA . TRP A 1 176 ? 4.874 -10.277 -3.018 1.00 97.31 176 TRP A CA 1
ATOM 1426 C C . TRP A 1 176 ? 6.357 -9.932 -2.970 1.00 97.31 176 TRP A C 1
ATOM 1428 O O . TRP A 1 176 ? 7.080 -10.366 -2.076 1.00 97.31 176 TRP A O 1
ATOM 1438 N N . HIS A 1 177 ? 6.818 -9.109 -3.898 1.00 98.00 177 HIS A N 1
ATOM 1439 C CA . HIS A 1 177 ? 8.216 -8.711 -4.008 1.00 98.00 177 HIS A CA 1
ATOM 1440 C C . HIS A 1 177 ? 8.371 -7.208 -3.745 1.00 98.00 177 HIS A C 1
ATOM 1442 O O . HIS A 1 177 ? 7.439 -6.431 -3.942 1.00 98.00 177 HIS A O 1
ATOM 1448 N N . LYS A 1 178 ? 9.547 -6.778 -3.281 1.00 97.81 178 LYS A N 1
ATOM 1449 C CA . LYS A 1 178 ? 9.904 -5.359 -3.132 1.00 97.81 178 LYS A CA 1
ATOM 1450 C C . LYS A 1 178 ? 11.217 -5.051 -3.832 1.00 97.81 178 LYS A C 1
ATOM 1452 O O . LYS A 1 178 ? 12.197 -5.776 -3.660 1.00 97.81 178 LYS A O 1
ATOM 1457 N N . TRP A 1 179 ? 11.242 -3.924 -4.523 1.00 97.62 179 TRP A N 1
ATOM 1458 C CA . TRP A 1 179 ? 12.439 -3.331 -5.104 1.00 97.62 179 TRP A CA 1
ATOM 1459 C C . TRP A 1 179 ? 12.667 -1.965 -4.463 1.00 97.62 179 TRP A C 1
ATOM 1461 O O . TRP A 1 179 ? 11.705 -1.218 -4.289 1.00 97.62 179 TRP A O 1
ATOM 1471 N N . ARG A 1 180 ? 13.903 -1.643 -4.070 1.00 95.00 180 ARG A N 1
ATOM 1472 C CA . ARG A 1 180 ? 14.200 -0.413 -3.325 1.00 95.00 180 ARG A CA 1
ATOM 1473 C C . ARG A 1 180 ? 15.176 0.497 -4.047 1.00 95.00 180 ARG A C 1
ATOM 1475 O O . ARG A 1 180 ? 16.135 0.007 -4.632 1.00 95.00 180 ARG A O 1
ATOM 1482 N N . ILE A 1 181 ? 14.928 1.800 -3.945 1.00 85.38 181 ILE A N 1
ATOM 1483 C CA . ILE A 1 181 ? 15.918 2.849 -4.203 1.00 85.38 181 ILE A CA 1
ATOM 1484 C C . ILE A 1 181 ? 16.911 2.746 -3.042 1.00 85.38 181 ILE A C 1
ATOM 1486 O O . ILE A 1 181 ? 16.507 2.897 -1.889 1.00 85.38 181 ILE A O 1
ATOM 1490 N N . LEU A 1 182 ? 18.147 2.345 -3.320 1.00 67.25 182 LEU A N 1
ATOM 1491 C CA . LEU A 1 182 ? 19.220 2.284 -2.325 1.00 67.25 182 LEU A CA 1
ATOM 1492 C C . LEU A 1 182 ? 19.870 3.658 -2.183 1.00 67.25 182 LEU A C 1
ATOM 1494 O O . LEU A 1 182 ? 20.094 4.288 -3.240 1.00 67.25 182 LEU A O 1
#

Mean predicted aligned error: 3.25 Å

Foldseek 3Di:
DQDWAAAAAAADPDACLDPVQQQWWKFFAFPFFKWKAQLVVLFIAGRQRHGDPCSVLCCVAPNPQQQDARMWIWGAPCPQPVAQASEIETEWGAHPVDFFFGVVGCVSRVPFAAADLRHDHNGYHYIDTDNSVCQVVVVVVQVVSCPRHNGTFGMKIAHRGTRQIDSHSVDHDHRMHTDGDD

Sequence (182 aa):
MKSYYPARPVGAAEAPWSETYNEWAIEPKANGWRGWFDQKEGIAYNRHGKIASNAPLMFERLATAGIKSRFIDCEIMGMREKRGLGTIIVIDAFDPDNPKPYAQRVKEFEEIEAATFELKQNSLLRMPRLNHKNLKAVWEEMNFQNRGGLVWEGFVMKKDEPYPFVTNPSYCSLPWHKWRIL

Secondary structure (DSSP, 8-state):
-PPPB---EEEPSS-TTSGGGTTSEEEEEE-SEEEEEETTTTEEEETTSSBPTTHHHHHHHHTTS---SSEEEEEE-SSSSSTTTT-EEEEEEE-TTS--BHHHHHTTTTTSPBPPSSPPSS-EEEPPPPPGGGHHHHHHHHHHHGGGS--EEEEEEE-SSB---BSSTT--EEEEEEEE--